Protein AF-A0A2V8IT68-F1 (afdb_monomer_lite)

Radius of gyration: 29.26 Å; chains: 1; bounding box: 68×50×114 Å

Sequence (250 aa):
MATVRFTLSWFVAFFVALAGVVSAADDQKDFQRRLFERYDRKDVVSILPGLVLGLDFSEGLQPNFGVEYTHFNESIAVPQNYRLQEQLDERTFGDSDVRAAALERLVPGERLYVSEFYTSRSGLVFYLISPSFTRFGRSPRPGEKKFFGVKFTFEFPPNVMTSGDYETVVREVNKYLLPVSEYRTALQAPEEQRKAAPRIEIRPGISQEEIINALGPPQQTVVFGKKTILNYPGISVELEDDRATDVKAH

Foldseek 3Di:
DDDDDDDPPPPVVVVVVVVVVVVLVVLLVVLVVVVCVFAPQAKKFFQAWFDKKFKFKDLDPDTPGQKEKEFEDPVDDDDPVQVVADDSDPGMGMGGPGDPVGMDTDDGGAMWGFHDWDADLFWIKTWTFRPPDDPDPDDHDVSIDMTITYIYTYTDDSCCSSNSVNVSRVVVVVVTIGGPVVVVVVVVVVVVVVVPDPPDDQDWFDFLVVVCVNQNAAPDWDDDPQWIWGHHVQKIFIDGVRTTDDMDGD

Secondary structure (DSSP, 8-state):
-------S-SHHHHHHHHHHHHHHHHHHHHHHHHHHHHHTT-EEEE-STT-EEEEEEESSSS---SEEEEEE-TTSPPPGGGGGSEEEETTEEEEE-S-GGGEEEPPTT-EEEEEEEEE-SSEEEEEEE-TT-----PPPPTT-EEEEEEEEEEE--HHHHHHT-HHHHHHHHTTTEEEHHHHHHHHHHHHHHHHS-------TT-BHHHHHHHH-S-SEEEEETTEEEEEETTEEEEEETTEEEEEEE-

pLDDT: mean 82.12, std 15.94, range [35.0, 97.88]

Structure (mmCIF, N/CA/C/O backbone):
data_AF-A0A2V8IT68-F1
#
_entry.id   AF-A0A2V8IT68-F1
#
loop_
_atom_site.group_PDB
_atom_site.id
_atom_site.type_symbol
_atom_site.label_atom_id
_atom_site.label_alt_id
_atom_site.label_comp_id
_atom_site.label_asym_id
_atom_site.label_entity_id
_atom_site.label_seq_id
_atom_site.pdbx_PDB_ins_code
_atom_site.Cartn_x
_atom_site.Cartn_y
_atom_site.Cartn_z
_atom_site.occupancy
_atom_site.B_iso_or_equiv
_atom_site.auth_seq_id
_atom_site.auth_comp_id
_atom_site.auth_asym_id
_atom_site.auth_atom_id
_atom_site.pdbx_PDB_model_num
ATOM 1 N N . MET A 1 1 ? -0.696 -29.990 -69.471 1.00 37.59 1 MET A N 1
ATOM 2 C CA . MET A 1 1 ? -1.340 -28.757 -68.969 1.00 37.59 1 MET A CA 1
ATOM 3 C C . MET A 1 1 ? -1.697 -28.979 -67.510 1.00 37.59 1 MET A C 1
ATOM 5 O O . MET A 1 1 ? -2.605 -29.751 -67.244 1.00 37.59 1 MET A O 1
ATOM 9 N N . ALA A 1 2 ? -0.942 -28.394 -66.579 1.00 36.78 2 ALA A N 1
ATOM 10 C CA . ALA A 1 2 ? -1.225 -28.456 -65.146 1.00 36.78 2 ALA A CA 1
ATOM 11 C C . ALA A 1 2 ? -1.569 -27.040 -64.673 1.00 36.78 2 ALA A C 1
ATOM 13 O O . ALA A 1 2 ? -0.714 -26.157 -64.673 1.00 36.78 2 ALA A O 1
ATOM 14 N N . THR A 1 3 ? -2.836 -26.808 -64.343 1.00 36.94 3 THR A N 1
ATOM 15 C CA . THR A 1 3 ? -3.321 -25.529 -63.822 1.00 36.94 3 THR A CA 1
ATOM 16 C C . THR A 1 3 ? -3.055 -25.490 -62.322 1.00 36.94 3 THR A C 1
ATOM 18 O O . THR A 1 3 ? -3.670 -26.210 -61.538 1.00 36.94 3 THR A O 1
ATOM 21 N N . VAL A 1 4 ? -2.089 -24.665 -61.935 1.00 36.91 4 VAL A N 1
ATOM 22 C CA . VAL A 1 4 ? -1.677 -24.428 -60.554 1.00 36.91 4 VAL A CA 1
ATOM 23 C C . VAL A 1 4 ? -2.768 -23.622 -59.836 1.00 36.91 4 VAL A C 1
ATOM 25 O O . VAL A 1 4 ? -3.008 -22.463 -60.161 1.00 36.91 4 VAL A O 1
ATOM 28 N N . ARG A 1 5 ? -3.438 -24.227 -58.848 1.00 45.41 5 ARG A N 1
ATOM 29 C CA . ARG A 1 5 ? -4.231 -23.514 -57.833 1.00 45.41 5 ARG A CA 1
ATOM 30 C C . ARG A 1 5 ? -3.297 -23.161 -56.674 1.00 45.41 5 ARG A C 1
ATOM 32 O O . ARG A 1 5 ? -3.026 -24.018 -55.841 1.00 45.41 5 ARG A O 1
ATOM 39 N N . PHE A 1 6 ? -2.794 -21.928 -56.629 1.00 38.91 6 PHE A N 1
ATOM 40 C CA . PHE A 1 6 ? -1.974 -21.433 -55.517 1.00 38.91 6 PHE A CA 1
ATOM 41 C C . PHE A 1 6 ? -2.735 -20.385 -54.690 1.00 38.91 6 PHE A C 1
ATOM 43 O O . PHE A 1 6 ? -2.995 -19.271 -55.129 1.00 38.91 6 PHE A O 1
ATOM 50 N N . THR A 1 7 ? -3.098 -20.813 -53.478 1.00 48.88 7 THR A N 1
ATOM 51 C CA . THR A 1 7 ? -2.942 -20.077 -52.212 1.00 48.88 7 THR A CA 1
ATOM 52 C C . THR A 1 7 ? -3.461 -18.636 -52.134 1.00 48.88 7 THR A C 1
ATOM 54 O O . THR A 1 7 ? -2.691 -17.680 -52.090 1.00 48.88 7 THR A O 1
ATOM 57 N N . LEU A 1 8 ? -4.771 -18.497 -51.920 1.00 38.47 8 LEU A N 1
ATOM 58 C CA . LEU A 1 8 ? -5.388 -17.308 -51.323 1.00 38.47 8 LEU A CA 1
ATOM 59 C C . LEU A 1 8 ? -5.629 -17.550 -49.817 1.00 38.47 8 LEU A C 1
ATOM 61 O O . LEU A 1 8 ? -6.763 -17.558 -49.360 1.00 38.47 8 LEU A O 1
ATOM 65 N N . SER A 1 9 ? -4.582 -17.861 -49.044 1.00 41.31 9 SER A N 1
ATOM 66 C CA . SER A 1 9 ? -4.727 -18.138 -47.596 1.00 41.31 9 SER A CA 1
ATOM 67 C C . SER A 1 9 ? -3.630 -17.534 -46.712 1.00 41.31 9 SER A C 1
ATOM 69 O O . SER A 1 9 ? -3.661 -17.720 -45.501 1.00 41.31 9 SER A O 1
ATOM 71 N N . TRP A 1 10 ? -2.668 -16.802 -47.283 1.00 35.66 10 TRP A N 1
ATOM 72 C CA . TRP A 1 10 ? -1.549 -16.224 -46.520 1.00 35.66 10 TRP A CA 1
ATOM 73 C C . TRP A 1 10 ? -1.716 -14.731 -46.198 1.00 35.66 10 TRP A C 1
ATOM 75 O O . TRP A 1 10 ? -1.145 -14.254 -45.224 1.00 35.66 10 TRP A O 1
ATOM 85 N N . PHE A 1 11 ? -2.553 -13.995 -46.937 1.00 35.00 11 PHE A N 1
ATOM 86 C CA . PHE A 1 11 ? -2.757 -12.563 -46.680 1.00 35.00 11 PHE A CA 1
ATOM 87 C C . PHE A 1 11 ? -3.669 -12.276 -45.475 1.00 35.00 11 PHE A C 1
ATOM 89 O O . PHE A 1 11 ? -3.421 -11.322 -44.746 1.00 35.00 11 PHE A O 1
ATOM 96 N N . VAL A 1 12 ? -4.671 -13.117 -45.194 1.00 42.44 12 VAL A N 1
ATOM 97 C CA . VAL A 1 12 ? -5.580 -12.902 -44.047 1.00 42.44 12 VAL A CA 1
ATOM 98 C C . VAL A 1 12 ? -4.868 -13.154 -42.711 1.00 42.44 12 VAL A C 1
ATOM 100 O O . VAL A 1 12 ? -5.058 -12.398 -41.764 1.00 42.44 12 VAL A O 1
ATOM 103 N N . ALA A 1 13 ? -3.976 -14.148 -42.644 1.00 44.84 13 ALA A N 1
ATOM 104 C CA . ALA A 1 13 ? -3.211 -14.442 -41.430 1.00 44.84 13 ALA A CA 1
ATOM 105 C C . ALA A 1 13 ? -2.232 -13.312 -41.053 1.00 44.84 13 ALA A C 1
ATOM 107 O O . ALA A 1 13 ? -2.039 -13.033 -39.872 1.00 44.84 13 ALA A O 1
ATOM 108 N N . PHE A 1 14 ? -1.656 -12.620 -42.044 1.00 38.78 14 PHE A N 1
ATOM 109 C CA . PHE A 1 14 ? -0.701 -11.536 -41.801 1.00 38.78 14 PHE A CA 1
ATOM 110 C C . PHE A 1 14 ? -1.378 -10.257 -41.280 1.00 38.78 14 PHE A C 1
ATOM 112 O O . PHE A 1 14 ? -0.862 -9.620 -40.365 1.00 38.78 14 PHE A O 1
ATOM 119 N N . PHE A 1 15 ? -2.569 -9.910 -41.786 1.00 40.56 15 PHE A N 1
ATOM 120 C CA . PHE A 1 15 ? -3.329 -8.753 -41.289 1.00 40.56 15 PHE A CA 1
ATOM 121 C C . PHE A 1 15 ? -3.918 -8.977 -39.889 1.00 40.56 15 PHE A C 1
ATOM 123 O O . PHE A 1 15 ? -3.914 -8.051 -39.082 1.00 40.56 15 PHE A O 1
ATOM 130 N N . VAL A 1 16 ? -4.361 -10.197 -39.563 1.00 50.38 16 VAL A N 1
ATOM 131 C CA . VAL A 1 16 ? -4.858 -10.529 -38.214 1.00 50.38 16 VAL A CA 1
ATOM 132 C C . VAL A 1 16 ? -3.725 -10.497 -37.182 1.00 50.38 16 VAL A C 1
ATOM 134 O O . VAL A 1 16 ? -3.912 -9.963 -36.091 1.00 50.38 16 VAL A O 1
ATOM 137 N N . ALA A 1 17 ? -2.531 -10.987 -37.533 1.00 48.50 17 ALA A N 1
ATOM 138 C CA . ALA A 1 17 ? -1.363 -10.909 -36.658 1.00 48.50 17 ALA A CA 1
ATOM 139 C C . ALA A 1 17 ? -0.908 -9.457 -36.424 1.00 48.50 17 ALA A C 1
ATOM 141 O O . ALA A 1 17 ? -0.598 -9.090 -35.293 1.00 48.50 17 ALA A O 1
ATOM 142 N N . LEU A 1 18 ? -0.919 -8.608 -37.459 1.00 46.47 18 LEU A N 1
ATOM 143 C CA . LEU A 1 18 ? -0.538 -7.199 -37.324 1.00 46.47 18 LEU A CA 1
ATOM 144 C C . LEU A 1 18 ? -1.564 -6.400 -36.500 1.00 46.47 18 LEU A C 1
ATOM 146 O O . LEU A 1 18 ? -1.174 -5.616 -35.640 1.00 46.47 18 LEU A O 1
ATOM 150 N N . ALA A 1 19 ? -2.864 -6.635 -36.711 1.00 50.59 19 ALA A N 1
ATOM 151 C CA . ALA A 1 19 ? -3.926 -6.004 -35.926 1.00 50.59 19 ALA A CA 1
ATOM 152 C C . ALA A 1 19 ? -3.893 -6.441 -34.450 1.00 50.59 19 ALA A C 1
ATOM 154 O O . ALA A 1 19 ? -4.044 -5.603 -33.565 1.00 50.59 19 ALA A O 1
ATOM 155 N N . GLY A 1 20 ? -3.624 -7.724 -34.177 1.00 53.12 20 GLY A N 1
ATOM 156 C CA . GLY A 1 20 ? -3.459 -8.234 -32.813 1.00 53.12 20 GLY A CA 1
ATOM 157 C C . GLY A 1 20 ? -2.253 -7.632 -32.085 1.00 53.12 20 GLY A C 1
ATOM 158 O O . GLY A 1 20 ? -2.354 -7.302 -30.908 1.00 53.12 20 GLY A O 1
ATOM 159 N N . VAL A 1 21 ? -1.133 -7.419 -32.785 1.00 61.00 21 VAL A N 1
ATOM 160 C CA . VAL A 1 21 ? 0.063 -6.769 -32.214 1.00 61.00 21 VAL A CA 1
ATOM 161 C C . VAL A 1 21 ? -0.176 -5.282 -31.936 1.00 61.00 21 VAL A C 1
ATOM 163 O O . VAL A 1 21 ? 0.279 -4.782 -30.910 1.00 61.00 21 VAL A O 1
ATOM 166 N N . VAL A 1 22 ? -0.901 -4.575 -32.811 1.00 61.00 22 VAL A N 1
ATOM 167 C CA . VAL A 1 22 ? -1.250 -3.160 -32.594 1.00 61.00 22 VAL A CA 1
ATOM 168 C C . VAL A 1 22 ? -2.238 -3.009 -31.433 1.00 61.00 22 VAL A C 1
ATOM 170 O O . VAL A 1 22 ? -1.991 -2.188 -30.556 1.00 61.00 22 VAL A O 1
ATOM 173 N N . SER A 1 23 ? -3.280 -3.848 -31.364 1.00 62.84 23 SER A N 1
ATOM 174 C CA . SER A 1 23 ? -4.239 -3.845 -30.247 1.00 62.84 23 SER A CA 1
ATOM 175 C C . SER A 1 23 ? -3.548 -4.119 -28.913 1.00 62.84 23 SER A C 1
ATOM 177 O O . SER A 1 23 ? -3.693 -3.337 -27.985 1.00 62.84 23 SER A O 1
ATOM 179 N N . ALA A 1 24 ? -2.711 -5.160 -28.833 1.00 65.62 24 ALA A N 1
ATOM 180 C CA . ALA A 1 24 ? -1.992 -5.489 -27.603 1.00 65.62 24 ALA A CA 1
ATOM 181 C C . ALA A 1 24 ? -1.011 -4.380 -27.168 1.00 65.62 24 ALA A C 1
ATOM 183 O O . ALA A 1 24 ? -0.803 -4.161 -25.976 1.00 65.62 24 ALA A O 1
ATOM 184 N N . ALA A 1 25 ? -0.402 -3.664 -28.121 1.00 72.19 25 ALA A N 1
ATOM 185 C CA . ALA A 1 25 ? 0.468 -2.530 -27.817 1.00 72.19 25 ALA A CA 1
ATOM 186 C C . ALA A 1 25 ? -0.311 -1.311 -27.296 1.00 72.19 25 ALA A C 1
ATOM 188 O O . ALA A 1 25 ? 0.199 -0.592 -26.434 1.00 72.19 25 ALA A O 1
ATOM 189 N N . ASP A 1 26 ? -1.520 -1.074 -27.804 1.00 78.88 26 ASP A N 1
ATOM 190 C CA . ASP A 1 26 ? -2.394 -0.003 -27.323 1.00 78.88 26 ASP A CA 1
ATOM 191 C C . ASP A 1 26 ? -2.997 -0.341 -25.951 1.00 78.88 26 ASP A C 1
ATOM 193 O O . ASP A 1 26 ? -2.980 0.516 -25.065 1.00 78.88 26 ASP A O 1
ATOM 197 N N . ASP A 1 27 ? -3.389 -1.597 -25.721 1.00 82.88 27 ASP A N 1
ATOM 198 C CA . ASP A 1 27 ? -3.870 -2.085 -24.421 1.00 82.88 27 ASP A CA 1
ATOM 199 C C . ASP A 1 27 ? -2.785 -1.954 -23.338 1.00 82.88 27 ASP A C 1
ATOM 201 O O . ASP A 1 27 ? -3.042 -1.466 -22.236 1.00 82.88 27 ASP A O 1
ATOM 205 N N . G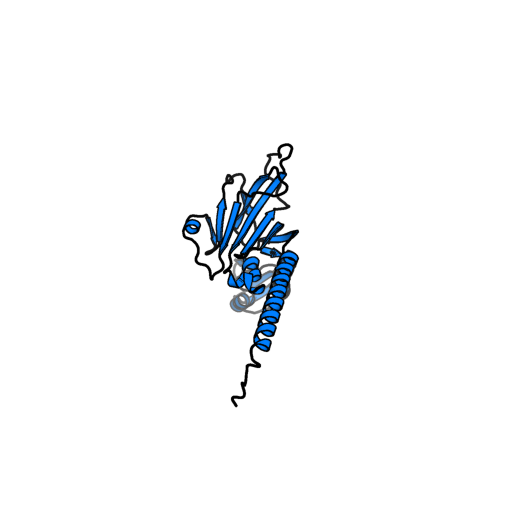LN A 1 28 ? -1.530 -2.290 -23.664 1.00 86.12 28 GLN A N 1
ATOM 206 C CA . GLN A 1 28 ? -0.406 -2.137 -22.734 1.00 86.12 28 GLN A CA 1
ATOM 207 C C . GLN A 1 28 ? -0.128 -0.667 -22.385 1.00 86.12 28 GLN A C 1
ATOM 209 O O . GLN A 1 28 ? 0.193 -0.347 -21.236 1.00 86.12 28 GLN A O 1
ATOM 214 N N . LYS A 1 29 ? -0.234 0.241 -23.365 1.00 88.38 29 LYS A N 1
ATOM 215 C CA . LYS A 1 29 ? -0.074 1.684 -23.130 1.00 88.38 29 LYS A CA 1
ATOM 216 C C . LYS A 1 29 ? -1.205 2.234 -22.273 1.00 88.38 29 LYS A C 1
ATOM 218 O O . LYS A 1 29 ? -0.933 3.039 -21.385 1.00 88.38 29 LYS A O 1
ATOM 223 N N . ASP A 1 30 ? -2.445 1.812 -22.521 1.00 92.62 30 ASP A N 1
ATOM 224 C CA . ASP A 1 30 ? -3.590 2.217 -21.707 1.00 92.62 30 ASP A CA 1
ATOM 225 C C . ASP A 1 30 ? -3.451 1.726 -20.264 1.00 92.62 30 ASP A C 1
ATOM 227 O O . ASP A 1 30 ? -3.587 2.512 -19.326 1.00 92.62 30 ASP A O 1
ATOM 231 N N . PHE A 1 31 ? -3.075 0.460 -20.080 1.00 94.25 31 PHE A N 1
ATOM 232 C CA . PHE A 1 31 ? -2.787 -0.122 -18.773 1.00 94.25 31 PHE A CA 1
ATOM 233 C C . PHE A 1 31 ? -1.747 0.694 -17.992 1.00 94.25 31 PHE A C 1
ATOM 235 O O . PHE A 1 31 ? -2.004 1.100 -16.854 1.00 94.25 31 PHE A O 1
ATOM 242 N N . GLN A 1 32 ? -0.595 0.991 -18.606 1.00 93.88 32 GLN A N 1
ATOM 243 C CA . GLN A 1 32 ? 0.436 1.813 -17.968 1.00 93.88 32 GLN A CA 1
ATOM 244 C C . GLN A 1 32 ? -0.088 3.215 -17.663 1.00 93.88 32 GLN A C 1
ATOM 246 O O . GLN A 1 32 ? 0.044 3.677 -16.530 1.00 93.88 32 GLN A O 1
ATOM 251 N N . ARG A 1 33 ? -0.732 3.873 -18.634 1.00 95.75 33 ARG A N 1
ATOM 252 C CA . ARG A 1 33 ? -1.318 5.204 -18.450 1.00 95.75 33 ARG A CA 1
ATOM 253 C C . ARG A 1 33 ? -2.237 5.237 -17.233 1.00 95.75 33 ARG A C 1
ATOM 255 O O . ARG A 1 33 ? -2.050 6.097 -16.380 1.00 95.75 33 ARG A O 1
ATOM 262 N N . ARG A 1 34 ? -3.169 4.289 -17.111 1.00 97.25 34 ARG A N 1
ATOM 263 C CA . ARG A 1 34 ? -4.122 4.228 -15.993 1.00 97.25 34 ARG A CA 1
ATOM 264 C C . ARG A 1 34 ? -3.425 4.059 -14.642 1.00 97.25 34 ARG A C 1
ATOM 266 O O . ARG A 1 34 ? -3.831 4.688 -13.669 1.00 97.25 34 ARG A O 1
ATOM 273 N N . LEU A 1 35 ? -2.370 3.245 -14.565 1.00 96.94 35 LEU A N 1
ATOM 274 C CA . LEU A 1 35 ? -1.594 3.076 -13.330 1.00 96.94 35 LEU A CA 1
ATOM 275 C C . LEU A 1 35 ? -0.849 4.357 -12.934 1.00 96.94 35 LEU A C 1
ATOM 277 O O . LEU A 1 35 ? -0.932 4.774 -11.778 1.00 96.94 35 LEU A O 1
ATOM 281 N N . PHE A 1 36 ? -0.166 5.003 -13.882 1.00 96.94 36 PHE A N 1
ATOM 282 C CA . PHE A 1 36 ? 0.521 6.274 -13.631 1.00 96.94 36 PHE A CA 1
ATOM 283 C C . PH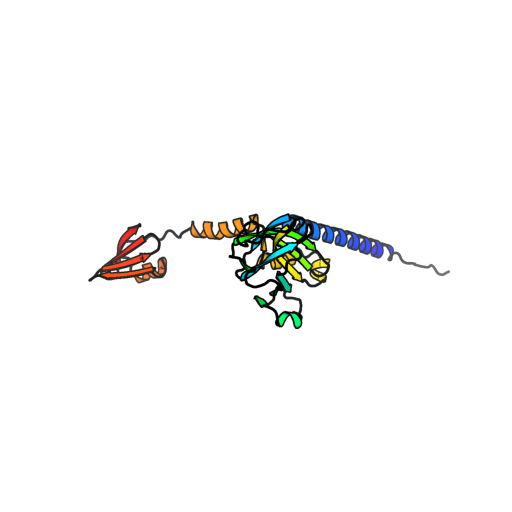E A 1 36 ? -0.473 7.377 -13.262 1.00 96.94 36 PHE A C 1
ATOM 285 O O . PHE A 1 36 ? -0.281 8.066 -12.265 1.00 96.94 36 PHE A O 1
ATOM 292 N N . GLU A 1 37 ? -1.588 7.490 -13.986 1.00 96.75 37 GLU A N 1
ATOM 293 C CA . GLU A 1 37 ? -2.665 8.420 -13.649 1.00 96.75 37 GLU A CA 1
ATOM 294 C C . GLU A 1 37 ? -3.218 8.165 -12.249 1.00 96.75 37 GLU A C 1
ATOM 296 O O . GLU A 1 37 ? -3.608 9.113 -11.577 1.00 96.75 37 GLU A O 1
ATOM 301 N N . ARG A 1 38 ? -3.265 6.919 -11.778 1.00 96.94 38 ARG A N 1
ATOM 302 C CA . ARG A 1 38 ? -3.797 6.582 -10.456 1.00 96.94 38 ARG A CA 1
ATOM 303 C C . ARG A 1 38 ? -2.825 6.877 -9.317 1.00 96.94 38 ARG A C 1
ATOM 305 O O . ARG A 1 38 ? -3.277 7.368 -8.282 1.00 96.94 38 ARG A O 1
ATOM 312 N N . TYR A 1 39 ? -1.535 6.596 -9.495 1.00 97.12 39 TYR A N 1
ATOM 313 C CA . TYR A 1 39 ? -0.576 6.549 -8.386 1.00 97.12 39 TYR A CA 1
ATOM 314 C C . TYR A 1 39 ? 0.582 7.544 -8.481 1.00 97.12 39 TYR A C 1
ATOM 316 O O . TYR A 1 39 ? 1.056 7.998 -7.440 1.00 97.12 39 TYR A O 1
ATOM 324 N N . ASP A 1 40 ? 1.058 7.884 -9.680 1.00 95.38 40 ASP A N 1
ATOM 325 C CA . ASP A 1 40 ? 2.288 8.667 -9.817 1.00 95.38 40 ASP A CA 1
ATOM 326 C C . ASP A 1 40 ? 2.115 10.082 -9.261 1.00 95.38 40 ASP A C 1
ATOM 328 O O . ASP A 1 40 ? 1.132 10.769 -9.550 1.00 95.38 40 ASP A O 1
ATOM 332 N N . ARG A 1 41 ? 3.078 10.512 -8.437 1.00 94.69 41 ARG A N 1
ATOM 333 C CA . ARG A 1 41 ? 3.102 11.837 -7.795 1.00 94.69 41 ARG A CA 1
ATOM 334 C C . ARG A 1 41 ? 1.811 12.180 -7.037 1.00 94.69 41 ARG A C 1
ATOM 336 O O . ARG A 1 41 ? 1.459 13.358 -6.929 1.00 94.69 41 ARG A O 1
ATOM 343 N N . LYS A 1 42 ? 1.113 11.176 -6.497 1.00 95.69 42 LYS A N 1
ATOM 344 C CA . LYS A 1 42 ? -0.147 11.333 -5.756 1.00 95.69 42 LYS A CA 1
ATOM 345 C C . LYS A 1 42 ? -0.027 10.907 -4.301 1.00 95.69 42 LYS A C 1
ATOM 347 O O . LYS A 1 42 ? 0.855 10.145 -3.918 1.00 95.69 42 LYS A O 1
ATOM 352 N N . ASP A 1 43 ? -0.959 11.404 -3.494 1.00 96.06 43 ASP A N 1
ATOM 353 C CA . ASP A 1 43 ? -1.117 10.953 -2.119 1.00 96.06 43 ASP A CA 1
ATOM 354 C C . ASP A 1 43 ? -1.913 9.639 -2.079 1.00 96.06 43 ASP A C 1
ATOM 356 O O . ASP A 1 43 ? -3.013 9.528 -2.636 1.00 96.06 43 ASP A O 1
ATOM 360 N N . VAL A 1 44 ? -1.376 8.672 -1.346 1.00 96.25 44 VAL A N 1
ATOM 361 C CA . VAL A 1 44 ? -2.025 7.414 -0.979 1.00 96.25 44 VAL A CA 1
ATOM 362 C C . VAL A 1 44 ? -2.143 7.310 0.539 1.00 96.25 44 VAL A C 1
ATOM 364 O O . VAL A 1 44 ? -1.553 8.084 1.293 1.00 96.25 44 VAL A O 1
ATOM 367 N N . VAL A 1 45 ? -2.938 6.358 1.000 1.00 93.69 45 VAL A N 1
ATOM 368 C CA . VAL A 1 45 ? -3.165 6.056 2.407 1.00 93.69 45 VAL A CA 1
ATOM 369 C C . VAL A 1 45 ? -2.754 4.619 2.657 1.00 93.69 45 VAL A C 1
ATOM 371 O O . VAL A 1 45 ? -3.205 3.724 1.940 1.00 93.69 45 VAL A O 1
ATOM 374 N N . SER A 1 46 ? -1.927 4.407 3.681 1.00 91.38 46 SER A N 1
ATOM 375 C CA . SER A 1 46 ? -1.659 3.061 4.185 1.00 91.38 46 SER A CA 1
ATOM 376 C C . SER A 1 46 ? -2.884 2.570 4.943 1.00 91.38 46 SER A C 1
ATOM 378 O O . SER A 1 46 ? -3.288 3.190 5.927 1.00 91.38 46 SER A O 1
ATOM 380 N N . ILE A 1 47 ? -3.488 1.471 4.502 1.00 88.06 47 ILE A N 1
ATOM 381 C CA . ILE A 1 47 ? -4.658 0.886 5.176 1.00 88.06 47 ILE A CA 1
ATOM 382 C C . ILE A 1 47 ? -4.301 -0.297 6.077 1.00 88.06 47 ILE A C 1
ATOM 384 O O . ILE A 1 47 ? -5.085 -0.656 6.954 1.00 88.06 47 ILE A O 1
ATOM 388 N N . LEU A 1 48 ? -3.118 -0.885 5.890 1.00 81.06 48 LEU A N 1
ATOM 389 C CA . LEU A 1 48 ? -2.651 -2.000 6.703 1.00 81.06 48 LEU A CA 1
ATOM 390 C C . LEU A 1 48 ? -1.936 -1.482 7.963 1.00 81.06 48 LEU A C 1
ATOM 392 O O . LEU A 1 48 ? -1.092 -0.581 7.858 1.00 81.06 48 LEU A O 1
ATOM 396 N N . PRO A 1 49 ? -2.214 -2.042 9.154 1.00 76.44 49 PRO A N 1
ATOM 397 C CA . PRO A 1 49 ? -1.381 -1.788 10.318 1.00 76.44 49 PRO A CA 1
ATOM 398 C C . PRO A 1 49 ? -0.005 -2.432 10.142 1.00 76.44 49 PRO A C 1
ATOM 400 O O . PRO A 1 49 ? 0.123 -3.535 9.620 1.00 76.44 49 PRO A O 1
ATOM 403 N N . GLY A 1 50 ? 1.028 -1.768 10.653 1.00 79.94 50 GLY A N 1
ATOM 404 C CA . GLY A 1 50 ? 2.340 -2.388 10.810 1.00 79.94 50 GLY A CA 1
ATOM 405 C C . GLY A 1 50 ? 3.371 -2.082 9.735 1.00 79.94 50 GLY A C 1
ATOM 406 O O . GLY A 1 50 ? 4.511 -2.503 9.907 1.00 79.94 50 GLY A O 1
ATOM 407 N N . LEU A 1 51 ? 3.021 -1.308 8.704 1.00 88.19 51 LEU A N 1
ATOM 408 C CA . LEU A 1 51 ? 4.008 -0.787 7.762 1.00 88.19 51 LEU A CA 1
ATOM 409 C C . LEU A 1 51 ? 5.000 0.117 8.503 1.00 88.19 51 LEU A C 1
ATOM 411 O O . LEU A 1 51 ? 4.589 1.034 9.216 1.00 88.19 51 LEU A O 1
ATOM 415 N N . VAL A 1 52 ? 6.294 -0.142 8.350 1.00 89.50 52 VAL A N 1
ATOM 416 C CA . VAL A 1 52 ? 7.356 0.659 8.965 1.00 89.50 52 VAL A CA 1
ATOM 417 C C . VAL A 1 52 ? 7.983 1.580 7.921 1.00 89.50 52 VAL A C 1
ATOM 419 O O . VAL A 1 52 ? 8.186 1.190 6.775 1.00 89.50 52 VAL A O 1
ATOM 422 N N . LEU A 1 53 ? 8.285 2.812 8.322 1.00 89.88 53 LEU A N 1
ATOM 423 C CA . LEU A 1 53 ? 9.060 3.778 7.551 1.00 89.88 53 LEU A CA 1
ATOM 424 C C . LEU A 1 53 ? 10.421 4.009 8.198 1.00 89.88 53 LEU A C 1
ATOM 426 O O . LEU A 1 53 ? 10.558 3.921 9.420 1.00 89.88 53 LEU A O 1
ATOM 430 N N . GLY A 1 54 ? 11.406 4.369 7.380 1.00 88.88 54 GLY A N 1
ATOM 431 C CA . GLY A 1 54 ? 12.763 4.665 7.818 1.00 88.88 54 GLY A CA 1
ATOM 432 C C . GLY A 1 54 ? 13.239 6.047 7.398 1.00 88.88 54 GLY A C 1
ATOM 433 O O . GLY A 1 54 ? 12.824 6.606 6.379 1.00 88.88 54 GLY A O 1
ATOM 434 N N . LEU A 1 55 ? 14.130 6.606 8.215 1.00 86.69 55 LEU A N 1
ATOM 435 C CA . LEU A 1 55 ? 14.850 7.833 7.900 1.00 86.69 55 LEU A CA 1
ATOM 436 C C . LEU A 1 55 ? 15.938 7.565 6.868 1.00 86.69 55 LEU A C 1
ATOM 438 O O . LEU A 1 55 ? 16.817 6.737 7.093 1.00 86.69 55 LEU A O 1
ATOM 442 N N . ASP A 1 56 ? 15.926 8.362 5.808 1.00 85.19 56 ASP A N 1
ATOM 443 C CA . ASP A 1 56 ? 16.929 8.342 4.755 1.00 85.19 56 ASP A CA 1
ATOM 444 C C . ASP A 1 56 ? 17.553 9.733 4.556 1.00 85.19 56 ASP A C 1
ATOM 446 O O . ASP A 1 56 ? 16.891 10.771 4.694 1.00 85.19 56 ASP A O 1
ATOM 450 N N . PHE A 1 57 ? 18.845 9.745 4.232 1.00 81.88 57 PHE A N 1
ATOM 451 C CA . PHE A 1 57 ? 19.586 10.931 3.812 1.00 81.88 57 PHE A CA 1
ATOM 452 C C . PHE A 1 57 ? 20.198 10.640 2.448 1.00 81.88 57 PHE A C 1
ATOM 454 O O . PHE A 1 57 ? 21.097 9.811 2.340 1.00 81.88 57 PHE A O 1
ATOM 461 N N . SER A 1 58 ? 19.738 11.354 1.426 1.00 79.75 58 SER A N 1
ATOM 462 C CA . SER A 1 58 ? 20.215 11.174 0.057 1.00 79.75 58 SER A CA 1
ATOM 463 C C . SER A 1 58 ? 20.870 12.454 -0.448 1.00 79.75 58 SER A C 1
ATOM 465 O O . SER A 1 58 ? 20.336 13.546 -0.263 1.00 79.75 58 SER A O 1
ATOM 467 N N . GLU A 1 59 ? 22.024 12.326 -1.102 1.00 76.19 59 GLU A N 1
ATOM 468 C CA . GLU A 1 59 ? 22.684 13.426 -1.827 1.00 76.19 59 GLU A CA 1
ATOM 469 C C . GLU A 1 59 ? 21.961 13.756 -3.153 1.00 76.19 59 GLU A C 1
ATOM 471 O O . GLU A 1 59 ? 22.248 14.762 -3.801 1.00 76.19 59 GLU A O 1
ATOM 476 N N . GLY A 1 60 ? 20.998 12.919 -3.564 1.00 67.31 60 GLY A N 1
ATOM 477 C CA . GLY A 1 60 ? 20.219 13.067 -4.789 1.00 67.31 60 GLY A CA 1
ATOM 478 C C . GLY A 1 60 ? 18.798 13.599 -4.579 1.00 67.31 60 GLY A C 1
ATOM 479 O O . GLY A 1 60 ? 18.332 13.874 -3.473 1.00 67.31 60 GLY A O 1
ATOM 480 N N . LEU A 1 61 ? 18.066 13.732 -5.689 1.00 64.81 61 LEU A N 1
ATOM 481 C CA . LEU A 1 61 ? 16.633 14.054 -5.660 1.00 64.81 61 LEU A CA 1
ATOM 482 C C . LEU A 1 61 ? 15.762 12.861 -5.238 1.00 64.81 61 LEU A C 1
ATOM 484 O O . LEU A 1 61 ? 14.595 13.075 -4.913 1.00 64.81 61 LEU A O 1
ATOM 488 N N . GLN A 1 62 ? 16.324 11.650 -5.245 1.00 64.69 62 GLN A N 1
ATOM 489 C CA . GLN A 1 62 ? 15.612 10.394 -5.028 1.00 64.69 62 GLN A CA 1
ATOM 490 C C . GLN A 1 62 ? 16.069 9.746 -3.710 1.00 64.69 62 GLN A C 1
ATOM 492 O O . GLN A 1 62 ? 17.277 9.707 -3.448 1.00 64.69 62 GLN A O 1
ATOM 497 N N . PRO A 1 63 ? 15.141 9.267 -2.868 1.00 72.19 63 PRO A N 1
ATOM 498 C CA . PRO A 1 63 ? 15.480 8.491 -1.682 1.00 72.19 63 PRO A CA 1
ATOM 499 C C . PRO A 1 63 ? 15.941 7.079 -2.071 1.00 72.19 63 PRO A C 1
ATOM 501 O O . PRO A 1 63 ? 15.361 6.462 -2.962 1.00 72.19 63 PRO A O 1
ATOM 504 N N . ASN A 1 64 ? 16.945 6.551 -1.372 1.00 70.88 64 ASN A N 1
ATOM 505 C CA . ASN A 1 64 ? 17.386 5.158 -1.524 1.00 70.88 64 ASN A CA 1
ATOM 506 C C . ASN A 1 64 ? 16.717 4.215 -0.515 1.00 70.88 64 ASN A C 1
ATOM 508 O O . ASN A 1 64 ? 16.941 3.019 -0.608 1.00 70.88 64 ASN A O 1
ATOM 512 N N . PHE A 1 65 ? 15.922 4.766 0.415 1.00 82.31 65 PHE A N 1
ATOM 513 C CA . PHE A 1 65 ? 15.163 4.098 1.480 1.00 82.31 65 PHE A CA 1
ATOM 514 C C . PHE A 1 65 ? 15.730 2.767 1.972 1.00 82.31 65 PHE A C 1
ATOM 516 O O . PHE A 1 65 ? 15.467 1.708 1.418 1.00 82.31 65 PHE A O 1
ATOM 523 N N . GLY A 1 66 ? 16.344 2.812 3.147 1.00 82.81 66 GLY A N 1
ATOM 524 C CA . GLY A 1 66 ? 16.781 1.626 3.875 1.00 82.81 66 GLY A CA 1
ATOM 525 C C . GLY A 1 66 ? 15.671 0.770 4.511 1.00 82.81 66 GLY A C 1
ATOM 526 O O . GLY A 1 66 ? 15.933 -0.045 5.392 1.00 82.81 66 GLY A O 1
ATOM 527 N N . VAL A 1 67 ? 14.408 0.994 4.141 1.00 91.19 67 VAL A N 1
ATOM 528 C CA . VAL A 1 67 ? 13.280 0.118 4.487 1.00 91.19 67 VAL A CA 1
ATOM 529 C C . VAL A 1 67 ? 12.594 -0.244 3.185 1.00 91.19 67 VAL A C 1
ATOM 531 O O . VAL A 1 67 ? 12.141 0.639 2.447 1.00 91.19 67 VAL A O 1
ATOM 534 N N . GLU A 1 68 ? 12.507 -1.540 2.918 1.00 93.75 68 GLU A N 1
ATOM 535 C CA . GLU A 1 68 ? 11.904 -2.065 1.704 1.00 93.75 68 GLU A CA 1
ATOM 536 C C . GLU A 1 68 ? 10.893 -3.160 2.040 1.00 93.75 68 GLU A C 1
ATOM 538 O O . GLU A 1 68 ? 11.168 -4.018 2.871 1.00 93.75 68 GLU A O 1
ATOM 543 N N . TYR A 1 69 ? 9.749 -3.171 1.356 1.00 94.88 69 TYR A N 1
ATOM 544 C CA . TYR A 1 69 ? 8.815 -4.296 1.356 1.00 94.88 69 TYR A CA 1
ATOM 545 C C . TYR A 1 69 ? 8.669 -4.873 -0.046 1.00 94.88 69 TYR A C 1
ATOM 547 O O . TYR A 1 69 ? 8.644 -4.138 -1.035 1.00 94.88 69 TYR A O 1
ATOM 555 N N . THR A 1 70 ? 8.530 -6.192 -0.128 1.00 95.94 70 THR A N 1
ATOM 556 C CA . THR A 1 70 ? 8.182 -6.910 -1.356 1.00 95.94 70 THR A CA 1
ATOM 557 C C . THR A 1 70 ? 6.955 -7.773 -1.107 1.00 95.94 70 THR A C 1
ATOM 559 O O . THR A 1 70 ? 6.981 -8.675 -0.269 1.00 95.94 70 THR A O 1
ATOM 562 N N . HIS A 1 71 ? 5.886 -7.496 -1.847 1.00 96.56 71 HIS A N 1
ATOM 563 C CA . HIS A 1 71 ? 4.670 -8.294 -1.886 1.00 96.56 71 HIS A CA 1
ATOM 564 C C . HIS A 1 71 ? 4.673 -9.208 -3.111 1.00 96.56 71 HIS A C 1
ATOM 566 O O . HIS A 1 71 ? 4.901 -8.746 -4.229 1.00 96.56 71 HIS A O 1
ATOM 572 N N . PHE A 1 72 ? 4.356 -10.487 -2.919 1.00 96.44 72 PHE A N 1
ATOM 573 C CA . PHE A 1 72 ? 4.220 -11.450 -4.010 1.00 96.44 72 PHE A CA 1
ATOM 574 C C . PHE A 1 72 ? 2.751 -11.771 -4.271 1.00 96.44 72 PHE A C 1
ATOM 576 O O . PHE A 1 72 ? 2.092 -12.366 -3.415 1.00 96.44 72 PHE A O 1
ATOM 583 N N . ASN A 1 73 ? 2.266 -11.506 -5.487 1.00 95.12 73 ASN A N 1
ATOM 584 C CA . ASN A 1 73 ? 0.941 -11.951 -5.923 1.00 95.12 73 ASN A CA 1
ATOM 585 C C . ASN A 1 73 ? 0.745 -13.457 -5.661 1.00 95.12 73 ASN A C 1
ATOM 587 O O . ASN A 1 73 ? 1.693 -14.237 -5.778 1.00 95.12 73 ASN A O 1
ATOM 591 N N . GLU A 1 74 ? -0.481 -13.873 -5.334 1.00 91.50 74 GLU A N 1
ATOM 592 C CA . GLU A 1 74 ? -0.851 -15.254 -4.965 1.00 91.50 74 GLU A CA 1
ATOM 593 C C . GLU A 1 74 ? -0.336 -16.330 -5.929 1.00 91.50 74 GLU A C 1
ATOM 595 O O . GLU A 1 74 ? 0.035 -17.421 -5.500 1.00 91.50 74 GLU A O 1
ATOM 600 N N . SER A 1 75 ? -0.242 -16.004 -7.217 1.00 89.31 75 SER A N 1
ATOM 601 C CA . SER A 1 75 ? 0.191 -16.938 -8.259 1.00 89.31 75 SER A CA 1
ATOM 602 C C . SER A 1 75 ? 1.715 -17.128 -8.343 1.00 89.31 75 SER A C 1
ATOM 604 O O . SER A 1 75 ? 2.184 -17.938 -9.141 1.00 89.31 75 SER A O 1
ATOM 606 N N . ILE A 1 76 ? 2.508 -16.394 -7.555 1.00 91.81 76 ILE A N 1
ATOM 607 C CA . ILE A 1 76 ? 3.976 -16.491 -7.533 1.00 91.81 76 ILE A CA 1
ATOM 608 C C . ILE A 1 76 ? 4.434 -17.335 -6.342 1.00 91.81 76 ILE A C 1
ATOM 610 O O . ILE A 1 76 ? 3.954 -17.184 -5.220 1.00 91.81 76 ILE A O 1
ATOM 614 N N . ALA A 1 77 ? 5.417 -18.208 -6.547 1.00 91.62 77 ALA A N 1
ATOM 615 C CA . ALA A 1 77 ? 6.075 -18.878 -5.432 1.00 91.62 77 ALA A CA 1
ATOM 616 C C . ALA A 1 77 ? 6.999 -17.895 -4.693 1.00 91.62 77 ALA A C 1
ATOM 618 O O . ALA A 1 77 ? 7.911 -17.336 -5.297 1.00 91.62 77 ALA A O 1
ATOM 619 N N . VAL A 1 78 ? 6.791 -17.718 -3.385 1.00 92.56 78 VAL A N 1
ATOM 620 C CA . VAL A 1 78 ? 7.660 -16.874 -2.549 1.00 92.56 78 VAL A CA 1
ATOM 621 C C . VAL A 1 78 ? 9.065 -17.491 -2.487 1.00 92.56 78 VAL A C 1
ATOM 623 O O . VAL A 1 78 ? 9.192 -18.635 -2.021 1.00 92.56 78 VAL A O 1
ATOM 626 N N . PRO A 1 79 ? 10.121 -16.773 -2.915 1.00 90.69 79 PRO A N 1
ATOM 627 C CA . PRO A 1 79 ? 11.484 -17.287 -2.862 1.00 90.69 79 PRO A CA 1
ATOM 628 C C . PRO A 1 79 ? 11.947 -17.538 -1.418 1.00 90.69 79 PRO A C 1
ATOM 630 O O . PRO A 1 79 ? 11.563 -16.833 -0.486 1.00 90.69 79 PRO A O 1
ATOM 633 N N . GLN A 1 80 ? 12.784 -18.558 -1.211 1.00 87.69 80 GLN A N 1
ATOM 634 C CA . GLN A 1 80 ? 13.150 -19.009 0.140 1.00 87.69 80 GLN A CA 1
ATOM 635 C C . GLN A 1 80 ? 13.900 -17.952 0.961 1.00 87.69 80 GLN A C 1
ATOM 637 O O . GLN A 1 80 ? 13.716 -17.899 2.173 1.00 87.69 80 GLN A O 1
ATOM 642 N N . ASN A 1 81 ? 14.702 -17.098 0.321 1.00 86.69 81 ASN A N 1
ATOM 643 C CA . ASN A 1 81 ? 15.466 -16.043 0.992 1.00 86.69 81 ASN A CA 1
ATOM 644 C C . ASN A 1 81 ? 14.572 -14.997 1.681 1.00 86.69 81 ASN A C 1
ATOM 646 O O . ASN A 1 81 ? 14.976 -14.455 2.704 1.00 86.69 81 ASN A O 1
ATOM 650 N N . TYR A 1 82 ? 13.352 -14.766 1.187 1.00 85.62 82 TYR A N 1
ATOM 651 C CA . TYR A 1 82 ? 12.402 -13.836 1.811 1.00 85.62 82 TYR A CA 1
ATOM 652 C C . TYR A 1 82 ? 11.768 -14.398 3.087 1.00 85.62 82 TYR A C 1
ATOM 654 O O . TYR A 1 82 ? 11.332 -13.643 3.945 1.00 85.62 82 TYR A O 1
ATOM 662 N N . ARG A 1 83 ? 11.768 -15.723 3.283 1.00 75.19 83 ARG A N 1
ATOM 663 C CA . ARG A 1 83 ? 11.180 -16.342 4.486 1.00 75.19 83 ARG A CA 1
ATOM 664 C C . ARG A 1 83 ? 11.965 -16.059 5.770 1.00 75.19 83 ARG A C 1
ATOM 666 O O . ARG A 1 83 ? 11.487 -16.392 6.847 1.00 75.19 83 ARG A O 1
ATOM 673 N N . LEU A 1 84 ? 13.174 -15.511 5.651 1.00 78.12 84 LEU A N 1
ATOM 674 C CA . LEU A 1 84 ? 14.024 -15.127 6.779 1.00 78.12 84 LEU A CA 1
ATOM 675 C C . LEU A 1 84 ? 13.853 -13.650 7.175 1.00 78.12 84 LEU A C 1
ATOM 677 O O . LEU A 1 84 ? 14.457 -13.221 8.154 1.00 78.12 84 LEU A O 1
ATOM 681 N N . GLN A 1 85 ? 13.074 -12.882 6.409 1.00 83.69 85 GLN A N 1
ATOM 682 C CA . GLN A 1 85 ? 12.844 -11.451 6.610 1.00 83.69 85 GLN A CA 1
ATOM 683 C C . GLN A 1 85 ? 11.652 -11.176 7.542 1.00 83.69 85 GLN A C 1
ATOM 685 O O . GLN A 1 85 ? 10.882 -12.085 7.863 1.00 83.69 85 GLN A O 1
ATOM 690 N N . GLU A 1 86 ? 11.491 -9.919 7.981 1.00 83.44 86 GLU A N 1
ATOM 691 C CA . GLU A 1 86 ? 10.308 -9.513 8.749 1.00 83.44 86 GLU A CA 1
ATOM 692 C C . GLU A 1 86 ? 9.067 -9.685 7.874 1.00 83.44 86 GLU A C 1
ATOM 694 O O . GLU A 1 86 ? 9.049 -9.303 6.708 1.00 83.44 86 GLU A O 1
ATOM 699 N N . GLN A 1 87 ? 8.019 -10.277 8.429 1.00 88.81 87 GLN A N 1
ATOM 700 C CA . GLN A 1 87 ? 6.811 -10.571 7.680 1.00 88.81 87 GLN A CA 1
ATOM 701 C C . GLN A 1 87 ? 5.719 -9.565 8.045 1.00 88.81 87 GLN A C 1
ATOM 703 O O . GLN A 1 87 ? 5.326 -9.466 9.207 1.00 88.81 87 GLN A O 1
ATOM 708 N N . LEU A 1 88 ? 5.230 -8.821 7.051 1.00 88.69 88 LEU A N 1
ATOM 709 C CA . LEU A 1 88 ? 4.101 -7.906 7.225 1.00 88.69 88 LEU A CA 1
ATOM 710 C C . LEU A 1 88 ? 2.766 -8.664 7.153 1.00 88.69 88 LEU A C 1
ATOM 712 O O . LEU A 1 88 ? 1.849 -8.386 7.920 1.00 88.69 88 LEU A O 1
ATOM 716 N N . ASP A 1 89 ? 2.691 -9.650 6.260 1.00 89.75 89 ASP A N 1
ATOM 717 C CA . ASP A 1 89 ? 1.611 -10.632 6.149 1.00 89.75 89 ASP A CA 1
ATOM 718 C C . ASP A 1 89 ? 2.112 -11.897 5.436 1.00 89.75 89 ASP A C 1
ATOM 720 O O . ASP A 1 89 ? 3.279 -11.985 5.059 1.00 89.75 89 ASP A O 1
ATOM 724 N N . GLU A 1 90 ? 1.234 -12.873 5.196 1.00 90.06 90 GLU A N 1
ATOM 725 C CA . GLU A 1 90 ? 1.569 -14.172 4.590 1.00 90.06 90 GLU A CA 1
ATOM 726 C C . GLU A 1 90 ? 2.424 -14.105 3.309 1.00 90.06 90 GLU A C 1
ATOM 728 O O . GLU A 1 90 ? 3.127 -15.071 2.995 1.00 90.06 90 GLU A O 1
ATOM 733 N N . ARG A 1 91 ? 2.387 -12.991 2.567 1.00 93.19 91 ARG A N 1
ATOM 734 C CA . ARG A 1 91 ? 3.025 -12.849 1.252 1.00 93.19 91 ARG A CA 1
ATOM 735 C C . ARG A 1 91 ? 3.859 -11.580 1.085 1.00 93.19 91 ARG A C 1
ATOM 737 O O . ARG A 1 91 ? 4.359 -11.337 -0.016 1.00 93.19 91 ARG A O 1
ATOM 744 N N . THR A 1 92 ? 4.029 -10.806 2.153 1.00 94.12 92 THR A N 1
ATOM 745 C CA . THR A 1 92 ? 4.731 -9.523 2.136 1.00 94.12 92 THR A CA 1
ATOM 746 C C . THR A 1 92 ? 5.851 -9.520 3.153 1.00 94.12 92 THR A C 1
ATOM 748 O O . THR A 1 92 ? 5.630 -9.715 4.349 1.00 94.12 92 THR A O 1
ATOM 751 N N . PHE A 1 93 ? 7.056 -9.269 2.662 1.00 93.69 93 PHE A N 1
ATOM 752 C CA . PHE A 1 93 ? 8.292 -9.409 3.419 1.00 93.69 93 PHE A CA 1
ATOM 753 C C . PHE A 1 93 ? 9.052 -8.090 3.395 1.00 93.69 93 PHE A C 1
ATOM 755 O O . PHE A 1 93 ? 9.111 -7.434 2.353 1.00 93.69 93 PHE A O 1
ATOM 762 N N . GLY A 1 94 ? 9.565 -7.692 4.551 1.00 90.75 94 GLY A N 1
ATOM 763 C CA . GLY A 1 94 ? 10.260 -6.441 4.788 1.00 90.75 94 GLY A CA 1
ATOM 764 C C . GLY A 1 94 ? 11.724 -6.663 5.138 1.00 90.75 94 GLY A C 1
ATOM 765 O O . GLY A 1 94 ? 12.053 -7.524 5.954 1.00 90.75 94 GLY A O 1
ATOM 766 N N . ASP A 1 95 ? 12.588 -5.844 4.558 1.00 88.69 95 ASP A N 1
ATOM 767 C CA . ASP A 1 95 ? 14.000 -5.751 4.911 1.00 88.69 95 ASP A CA 1
ATOM 768 C C . ASP A 1 95 ? 14.322 -4.328 5.368 1.00 88.69 95 ASP A C 1
ATOM 770 O O . ASP A 1 95 ? 13.729 -3.354 4.888 1.00 88.69 95 ASP A O 1
ATOM 774 N N . SER A 1 96 ? 15.254 -4.202 6.310 1.00 85.06 96 SER A N 1
ATOM 775 C CA . SER A 1 96 ? 15.725 -2.895 6.738 1.00 85.06 96 SER A CA 1
ATOM 776 C C . SER A 1 96 ? 17.181 -2.889 7.182 1.00 85.06 96 SER A C 1
ATOM 778 O O . SER A 1 96 ? 17.594 -3.666 8.041 1.00 85.06 96 SER A O 1
ATOM 780 N N . ASP A 1 97 ? 17.938 -1.926 6.659 1.00 82.75 97 ASP A N 1
ATOM 781 C CA . ASP A 1 97 ? 19.291 -1.585 7.110 1.00 82.75 97 ASP A CA 1
ATOM 782 C C . ASP A 1 97 ? 19.311 -0.341 8.030 1.00 82.75 97 ASP A C 1
ATOM 784 O O . ASP A 1 97 ? 20.365 0.095 8.514 1.00 82.75 97 ASP A O 1
ATOM 788 N N . VAL A 1 98 ? 18.132 0.217 8.326 1.00 78.38 9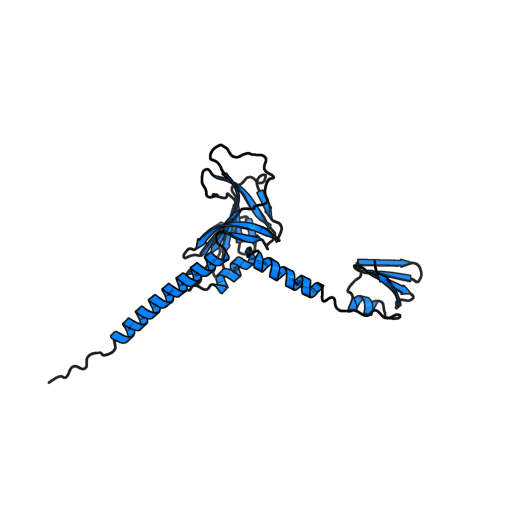8 VAL A N 1
ATOM 789 C CA . VAL A 1 98 ? 17.960 1.404 9.162 1.00 78.38 98 VAL A CA 1
ATOM 790 C C . VAL A 1 98 ? 17.947 0.998 10.631 1.00 78.38 98 VAL A C 1
ATOM 792 O O . VAL A 1 98 ? 17.284 0.058 11.066 1.00 78.38 98 VAL A O 1
ATOM 795 N N . ARG A 1 99 ? 18.678 1.753 11.456 1.00 75.00 99 ARG A N 1
ATOM 796 C CA . ARG A 1 99 ? 18.692 1.539 12.910 1.00 75.00 99 ARG A CA 1
ATOM 797 C C . ARG A 1 99 ? 17.282 1.692 13.481 1.00 75.00 99 ARG A C 1
ATOM 799 O O . ARG A 1 99 ? 16.620 2.677 13.182 1.00 75.00 99 ARG A O 1
ATOM 806 N N . ALA A 1 100 ? 16.894 0.826 14.418 1.00 73.19 100 ALA A N 1
ATOM 807 C CA . ALA A 1 100 ? 15.559 0.839 15.032 1.00 73.19 100 ALA A CA 1
ATOM 808 C C . ALA A 1 100 ? 15.116 2.211 15.584 1.00 73.19 100 ALA A C 1
ATOM 810 O O . ALA A 1 100 ? 13.957 2.585 15.465 1.00 73.19 100 ALA A O 1
ATOM 811 N N . ALA A 1 101 ? 16.044 3.003 16.134 1.00 71.56 101 ALA A N 1
ATOM 812 C CA . ALA A 1 101 ? 15.763 4.358 16.623 1.00 71.56 101 ALA A CA 1
ATOM 813 C C . ALA A 1 101 ? 15.397 5.373 15.520 1.00 71.56 101 ALA A C 1
ATOM 815 O O . ALA A 1 101 ? 15.039 6.500 15.838 1.00 71.56 101 ALA A O 1
ATOM 816 N N . ALA A 1 102 ? 15.541 4.999 14.251 1.00 81.19 102 ALA A N 1
ATOM 817 C CA . ALA A 1 102 ? 15.229 5.788 13.067 1.00 81.19 102 ALA A CA 1
ATOM 818 C C . ALA A 1 102 ? 14.068 5.181 12.249 1.00 81.19 102 ALA A C 1
ATOM 820 O O . ALA A 1 102 ? 13.852 5.582 11.105 1.00 81.19 102 ALA A O 1
ATOM 821 N N . LEU A 1 103 ? 13.338 4.230 12.846 1.00 85.38 103 LEU A N 1
ATOM 822 C CA . LEU A 1 103 ? 12.136 3.610 12.300 1.00 85.38 103 LEU A CA 1
ATOM 823 C C . LEU A 1 103 ? 10.885 4.150 13.001 1.00 85.38 103 LEU A C 1
ATOM 825 O O . LEU A 1 103 ? 10.906 4.436 14.199 1.00 85.38 103 LEU A O 1
ATOM 829 N N . GLU A 1 104 ? 9.775 4.238 12.275 1.00 84.94 104 GLU A N 1
ATOM 830 C CA . GLU A 1 104 ? 8.450 4.465 12.859 1.00 84.94 104 GLU A CA 1
ATOM 831 C C . GLU A 1 104 ? 7.410 3.597 12.158 1.00 84.94 104 GLU A C 1
ATOM 833 O O . GLU A 1 104 ? 7.443 3.417 10.943 1.00 84.94 104 GLU A O 1
ATOM 838 N N . ARG A 1 105 ? 6.482 3.048 12.941 1.00 86.62 105 ARG A N 1
ATOM 839 C CA . ARG A 1 105 ? 5.373 2.239 12.441 1.00 86.62 105 ARG A CA 1
ATOM 840 C C . ARG A 1 105 ? 4.187 3.145 12.139 1.00 86.62 105 ARG A C 1
ATOM 842 O O . ARG A 1 105 ? 3.750 3.879 13.023 1.00 86.62 105 ARG A O 1
ATOM 849 N N . LEU A 1 106 ? 3.661 3.052 10.923 1.00 84.94 106 LEU A N 1
ATOM 850 C CA . LEU A 1 106 ? 2.482 3.798 10.514 1.00 84.94 106 LEU A CA 1
ATOM 851 C C . LEU A 1 106 ? 1.220 3.274 11.184 1.00 84.94 106 LEU A C 1
ATOM 853 O O . LEU A 1 106 ? 1.026 2.065 11.374 1.00 84.94 106 LEU A O 1
ATOM 857 N N . VAL A 1 107 ? 0.327 4.212 11.465 1.00 83.44 107 VAL A N 1
ATOM 858 C CA . VAL A 1 107 ? -1.056 3.944 11.838 1.00 83.44 107 VAL A CA 1
ATOM 859 C C . VAL A 1 107 ? -1.896 3.837 10.557 1.00 83.44 107 VAL A C 1
ATOM 861 O O . VAL A 1 107 ? -1.717 4.638 9.635 1.00 83.44 107 VAL A O 1
ATOM 864 N N . PRO A 1 108 ? -2.839 2.880 10.463 1.00 84.19 108 PRO A N 1
ATOM 865 C CA . PRO A 1 108 ? -3.796 2.849 9.362 1.00 84.19 108 PRO A CA 1
ATOM 866 C C . PRO A 1 108 ? -4.502 4.195 9.183 1.00 84.19 108 PRO A C 1
ATOM 868 O O . PRO A 1 108 ? -4.931 4.820 10.154 1.00 84.19 108 PRO A O 1
ATOM 871 N N . GLY A 1 109 ? -4.640 4.638 7.938 1.00 84.88 109 GLY A N 1
ATOM 872 C CA . GLY A 1 109 ? -5.196 5.948 7.613 1.00 84.88 109 GLY A CA 1
ATOM 873 C C . GLY A 1 109 ? -4.148 7.049 7.450 1.00 84.88 109 GLY A C 1
ATOM 874 O O . GLY A 1 109 ? -4.490 8.136 6.977 1.00 84.88 109 GLY A O 1
ATOM 875 N N . GLU A 1 110 ? -2.881 6.794 7.787 1.00 87.69 110 GLU A N 1
ATOM 876 C CA . GLU A 1 110 ? -1.814 7.760 7.551 1.00 87.69 110 GLU A CA 1
ATOM 877 C C . GLU A 1 110 ? -1.499 7.916 6.063 1.00 87.69 110 GLU A C 1
ATOM 879 O O . GLU A 1 110 ? -1.471 6.966 5.274 1.00 87.69 110 GLU A O 1
ATOM 884 N N . ARG A 1 111 ? -1.275 9.175 5.687 1.00 92.00 111 ARG A N 1
ATOM 885 C CA . ARG A 1 111 ? -1.038 9.589 4.310 1.00 92.00 111 ARG A CA 1
ATOM 886 C C . ARG A 1 111 ? 0.436 9.460 3.957 1.00 92.00 111 ARG A C 1
ATOM 888 O O . ARG A 1 111 ? 1.292 9.935 4.698 1.00 92.00 111 ARG A O 1
ATOM 895 N N . LEU A 1 112 ? 0.697 8.929 2.771 1.00 93.88 112 LEU A N 1
ATOM 896 C CA . LEU A 1 112 ? 2.008 8.855 2.144 1.00 93.88 112 LEU A CA 1
ATOM 897 C C . LEU A 1 112 ? 1.945 9.514 0.771 1.00 93.88 112 LEU A C 1
ATOM 899 O O . LEU A 1 112 ? 0.960 9.382 0.051 1.00 93.88 112 LEU A O 1
ATOM 903 N N . TYR A 1 113 ? 3.010 10.204 0.401 1.00 94.38 113 TYR A N 1
ATOM 904 C CA . TYR A 1 113 ? 3.195 10.748 -0.932 1.00 94.38 113 TYR A CA 1
ATOM 905 C C . TYR A 1 113 ? 3.988 9.757 -1.783 1.00 94.38 113 TYR A C 1
ATOM 907 O O . TYR A 1 113 ? 5.084 9.353 -1.390 1.00 94.38 113 TYR A O 1
ATOM 915 N N . VAL A 1 114 ? 3.463 9.385 -2.952 1.00 95.56 114 VAL A N 1
ATOM 916 C CA . VAL A 1 114 ? 4.201 8.594 -3.943 1.00 95.56 114 VAL A CA 1
ATOM 917 C C . VAL A 1 114 ? 5.217 9.512 -4.609 1.00 95.56 114 VAL A C 1
ATOM 919 O O . VAL A 1 114 ? 4.889 10.296 -5.500 1.00 95.56 114 VAL A O 1
ATOM 922 N N . SER A 1 115 ? 6.463 9.445 -4.151 1.00 92.06 115 SER A N 1
ATOM 923 C CA . SER A 1 115 ? 7.535 10.243 -4.725 1.00 92.06 115 SER A CA 1
ATOM 924 C C . SER A 1 115 ? 7.932 9.730 -6.091 1.00 92.06 115 SER A C 1
ATOM 926 O O . SER A 1 115 ? 8.197 10.542 -6.967 1.00 92.06 115 SER A O 1
ATOM 928 N N . GLU A 1 116 ? 7.965 8.411 -6.275 1.00 92.00 116 GLU A N 1
ATOM 929 C CA . GLU A 1 116 ? 8.257 7.774 -7.557 1.00 92.00 116 GLU A CA 1
ATOM 930 C C . GLU A 1 116 ? 7.448 6.500 -7.719 1.00 92.00 116 GLU A C 1
ATOM 932 O O . GLU A 1 116 ? 7.201 5.774 -6.751 1.00 92.00 116 GLU A O 1
ATOM 937 N N . PHE A 1 117 ? 7.066 6.239 -8.962 1.00 95.06 117 PHE A N 1
ATOM 938 C CA . PHE A 1 117 ? 6.305 5.072 -9.351 1.00 95.06 117 PHE A CA 1
ATOM 939 C C . PHE A 1 117 ? 6.899 4.470 -10.622 1.00 95.06 117 PHE A C 1
ATOM 941 O O . PHE A 1 117 ? 7.046 5.149 -11.639 1.00 95.06 117 PHE A O 1
ATOM 948 N N . TYR A 1 118 ? 7.235 3.185 -10.562 1.00 92.69 118 TYR A N 1
ATOM 949 C CA . TYR A 1 118 ? 7.794 2.446 -11.687 1.00 92.69 118 TYR A CA 1
ATOM 950 C C . TYR A 1 118 ? 6.939 1.231 -12.010 1.00 92.69 118 TYR A C 1
ATOM 952 O O . TYR A 1 118 ? 6.417 0.560 -11.121 1.00 92.69 118 TYR A O 1
ATOM 960 N N . THR A 1 119 ? 6.865 0.914 -13.302 1.00 92.69 119 THR A N 1
ATOM 961 C CA . THR A 1 119 ? 6.296 -0.341 -13.796 1.00 92.69 119 THR A CA 1
ATOM 962 C C . THR A 1 119 ? 7.384 -1.129 -14.514 1.00 92.69 119 THR A C 1
ATOM 964 O O . THR A 1 119 ? 8.217 -0.558 -15.222 1.00 92.69 119 THR A O 1
ATOM 967 N N . SER A 1 120 ? 7.393 -2.441 -14.327 1.00 88.00 120 SER A N 1
ATOM 968 C CA . SER A 1 120 ? 8.305 -3.369 -14.986 1.00 88.00 120 SER A CA 1
ATOM 969 C C . SER A 1 120 ? 7.516 -4.541 -15.580 1.00 88.00 120 SER A C 1
ATOM 971 O O . SER A 1 120 ? 6.293 -4.620 -15.467 1.00 88.00 120 SER A O 1
ATOM 973 N N . ARG A 1 121 ? 8.215 -5.484 -16.222 1.00 86.62 121 ARG A N 1
ATOM 974 C CA . ARG A 1 121 ? 7.593 -6.733 -16.694 1.00 86.62 121 ARG A CA 1
ATOM 975 C C . ARG A 1 121 ? 7.178 -7.668 -15.560 1.00 86.62 121 ARG A C 1
ATOM 977 O O . ARG A 1 121 ? 6.376 -8.560 -15.808 1.00 86.62 121 ARG A O 1
ATOM 984 N N . SER A 1 122 ? 7.755 -7.506 -14.373 1.00 88.12 122 SER A N 1
ATOM 985 C CA . SER A 1 122 ? 7.464 -8.344 -13.212 1.00 88.12 122 SER A CA 1
ATOM 986 C C . SER A 1 122 ? 6.639 -7.623 -12.159 1.00 88.12 122 SER A C 1
ATOM 988 O O . SER A 1 122 ? 6.150 -8.282 -11.259 1.00 88.12 122 SER A O 1
ATOM 990 N N . GLY A 1 123 ? 6.403 -6.310 -12.268 1.00 94.94 123 GLY A N 1
ATOM 991 C CA . GLY A 1 123 ? 5.534 -5.654 -11.304 1.00 94.94 123 GLY A CA 1
ATOM 992 C C . GLY A 1 123 ? 5.662 -4.148 -11.179 1.00 94.94 123 GLY A C 1
ATOM 993 O O . GLY A 1 123 ? 5.918 -3.448 -12.160 1.00 94.94 123 GLY A O 1
ATOM 994 N N . LEU A 1 124 ? 5.431 -3.657 -9.961 1.00 96.81 124 LEU A N 1
ATOM 995 C CA . LEU A 1 124 ? 5.372 -2.238 -9.619 1.00 96.81 124 LEU A CA 1
ATOM 996 C C . LEU A 1 124 ? 6.335 -1.903 -8.484 1.00 96.81 124 LEU A C 1
ATOM 998 O O . LEU A 1 124 ? 6.520 -2.706 -7.573 1.00 96.81 124 LEU A O 1
ATOM 1002 N N . VAL A 1 125 ? 6.876 -0.687 -8.495 1.00 96.25 125 VAL A N 1
ATOM 1003 C CA . VAL A 1 125 ? 7.675 -0.154 -7.384 1.00 96.25 125 VAL A CA 1
ATOM 1004 C C . VAL A 1 125 ? 7.150 1.219 -6.998 1.00 96.25 125 VAL A C 1
ATOM 1006 O O . VAL A 1 125 ? 7.016 2.100 -7.848 1.00 96.25 125 VAL A O 1
ATOM 1009 N N . PHE A 1 126 ? 6.887 1.395 -5.709 1.00 96.56 126 PHE A N 1
ATOM 1010 C CA . PHE A 1 126 ? 6.492 2.650 -5.089 1.00 96.56 126 PHE A CA 1
ATOM 1011 C C . PHE A 1 126 ? 7.614 3.146 -4.186 1.00 96.56 126 PHE A C 1
ATOM 1013 O O . PHE A 1 126 ? 8.088 2.412 -3.323 1.00 96.56 126 PHE A O 1
ATOM 1020 N N . TYR A 1 127 ? 7.979 4.412 -4.329 1.00 94.19 127 TYR A N 1
ATOM 1021 C CA . TYR A 1 127 ? 8.760 5.138 -3.334 1.00 94.19 127 TYR A CA 1
ATOM 1022 C C . TYR A 1 127 ? 7.799 6.047 -2.576 1.00 94.19 127 TYR A C 1
ATOM 1024 O O . TYR A 1 127 ? 7.187 6.937 -3.165 1.00 94.19 127 TYR A O 1
ATOM 1032 N N . LEU A 1 128 ? 7.614 5.786 -1.284 1.00 94.19 128 LEU A N 1
ATOM 1033 C CA . LEU A 1 128 ? 6.595 6.423 -0.455 1.00 94.19 128 LEU A CA 1
ATOM 1034 C C . LEU A 1 128 ? 7.257 7.294 0.607 1.00 94.19 128 LEU A C 1
ATOM 1036 O O . LEU A 1 128 ? 8.072 6.805 1.381 1.00 94.19 128 LEU A O 1
ATOM 1040 N N . ILE A 1 129 ? 6.883 8.570 0.675 1.00 92.00 129 ILE A N 1
ATOM 1041 C CA . ILE A 1 129 ? 7.376 9.530 1.671 1.00 92.00 129 ILE A CA 1
ATOM 1042 C C . ILE A 1 129 ? 6.238 9.911 2.616 1.00 92.00 129 ILE A C 1
ATOM 1044 O O . ILE A 1 129 ? 5.162 10.304 2.171 1.00 92.00 129 ILE A O 1
ATOM 1048 N N . SER A 1 130 ? 6.483 9.886 3.923 1.00 89.94 130 SER A N 1
ATOM 1049 C CA . SER A 1 130 ? 5.589 10.522 4.889 1.00 89.94 130 SER A CA 1
ATOM 1050 C C . SER A 1 130 ? 5.757 12.045 4.846 1.00 89.94 130 SER A C 1
ATOM 1052 O O . SER A 1 130 ? 6.854 12.548 5.103 1.00 89.94 130 SER A O 1
ATOM 1054 N N . PRO A 1 131 ? 4.686 12.814 4.570 1.00 83.12 131 PRO A N 1
ATOM 1055 C CA . PRO A 1 131 ? 4.741 14.273 4.575 1.00 83.12 131 PRO A CA 1
ATOM 1056 C C . PRO A 1 131 ? 4.752 14.862 5.995 1.00 83.12 131 PRO A C 1
ATOM 1058 O O . PRO A 1 131 ? 5.032 16.046 6.167 1.00 83.12 131 PRO A O 1
ATOM 1061 N N . SER A 1 132 ? 4.414 14.063 7.008 1.00 69.06 132 SER A N 1
ATOM 1062 C CA . SER A 1 132 ? 4.126 14.540 8.365 1.00 69.06 132 SER A CA 1
ATOM 1063 C C . SER A 1 132 ? 5.287 14.346 9.342 1.00 69.06 132 SER A C 1
ATOM 1065 O O . SER A 1 132 ? 5.195 14.769 10.495 1.00 69.06 132 SER A O 1
ATOM 1067 N N . PHE A 1 133 ? 6.376 13.699 8.923 1.00 68.69 133 PHE A N 1
ATOM 1068 C CA . PHE A 1 133 ? 7.380 13.237 9.869 1.00 68.69 133 PHE A CA 1
ATOM 1069 C C . PHE A 1 133 ? 8.503 14.253 10.122 1.00 68.69 133 PHE A C 1
ATOM 1071 O O . PHE A 1 133 ? 9.296 14.582 9.240 1.00 68.69 133 PHE A O 1
ATOM 1078 N N . THR A 1 134 ? 8.617 14.712 11.373 1.00 58.88 134 THR A N 1
ATOM 1079 C CA . THR A 1 134 ? 9.585 15.743 11.795 1.00 58.88 134 THR A CA 1
ATOM 1080 C C . THR A 1 134 ? 10.419 15.366 13.027 1.00 58.88 134 THR A C 1
ATOM 1082 O O . THR A 1 134 ? 11.237 16.169 13.471 1.00 58.88 134 THR A O 1
ATOM 1085 N N . ARG A 1 135 ? 10.281 14.150 13.585 1.00 61.25 135 ARG A N 1
ATOM 1086 C CA . ARG A 1 135 ? 10.804 13.834 14.935 1.00 61.25 135 ARG A CA 1
ATOM 1087 C C . ARG A 1 135 ? 12.316 13.602 15.040 1.00 61.25 135 ARG A C 1
ATOM 1089 O O . ARG A 1 135 ? 12.856 13.698 16.138 1.00 61.25 135 ARG A O 1
ATOM 1096 N N . PHE A 1 136 ? 13.030 13.302 13.954 1.00 67.00 136 PHE A N 1
ATOM 1097 C CA . PHE A 1 136 ? 14.472 13.031 14.059 1.00 67.00 136 PHE A CA 1
ATOM 1098 C C . PHE A 1 136 ? 15.292 14.324 14.079 1.00 67.00 136 PHE A C 1
ATOM 1100 O O . PHE A 1 136 ? 15.276 15.080 13.114 1.00 67.00 136 PHE A O 1
ATOM 1107 N N . GLY A 1 137 ? 16.058 14.552 15.148 1.00 62.22 137 GLY A N 1
ATOM 1108 C CA . GLY A 1 137 ? 16.817 15.792 15.378 1.00 62.22 137 GLY A CA 1
ATOM 1109 C C . GLY A 1 137 ? 18.077 15.993 14.524 1.00 62.22 137 GLY A C 1
ATOM 1110 O O . GLY A 1 137 ? 18.737 17.019 14.658 1.00 62.22 137 GLY A O 1
ATOM 1111 N N . ARG A 1 138 ? 18.442 15.048 13.642 1.00 75.12 138 ARG A N 1
ATOM 1112 C CA . ARG A 1 138 ? 19.558 15.252 12.705 1.00 75.12 138 ARG A CA 1
ATOM 1113 C C . ARG A 1 138 ? 19.103 16.130 11.535 1.00 75.12 138 ARG A C 1
ATOM 1115 O O . ARG A 1 138 ? 18.186 15.757 10.791 1.00 75.12 138 ARG A O 1
ATOM 1122 N N . SER A 1 139 ? 19.785 17.259 11.364 1.00 77.75 139 SER A N 1
ATOM 1123 C CA . SER A 1 139 ? 19.703 18.093 10.164 1.00 77.75 139 SER A CA 1
ATOM 1124 C C . SER A 1 139 ? 20.513 17.471 9.017 1.00 77.75 139 SER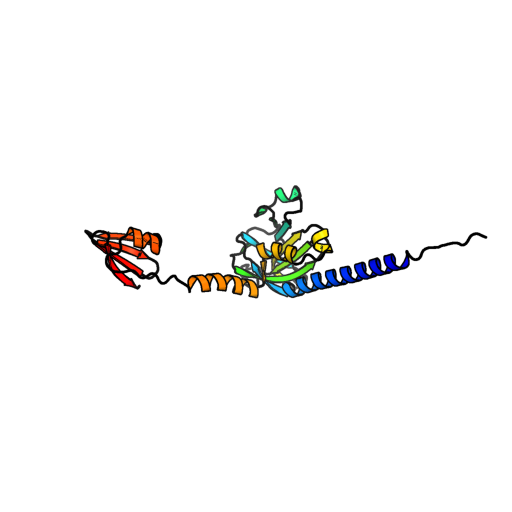 A C 1
ATOM 1126 O O . SER A 1 139 ? 21.579 16.901 9.278 1.00 77.75 139 SER A O 1
ATOM 1128 N N . PRO A 1 140 ? 20.034 17.559 7.763 1.00 80.69 140 PRO A N 1
ATOM 1129 C CA . PRO A 1 140 ? 20.822 17.155 6.602 1.00 80.69 140 PRO A CA 1
ATOM 1130 C C . PRO A 1 140 ? 22.096 18.002 6.478 1.00 80.69 140 PRO A C 1
ATOM 1132 O O . PRO A 1 140 ? 22.113 19.177 6.855 1.00 80.69 140 PRO A O 1
ATOM 1135 N N . ARG A 1 141 ? 23.170 17.405 5.957 1.00 85.25 141 ARG A N 1
ATOM 1136 C CA . ARG A 1 141 ? 24.383 18.140 5.565 1.00 85.25 141 ARG A CA 1
ATOM 1137 C C . ARG A 1 141 ? 24.114 18.993 4.313 1.00 85.25 141 ARG A C 1
ATOM 1139 O O . ARG A 1 141 ? 23.132 18.748 3.613 1.00 85.25 141 ARG A O 1
ATOM 1146 N N . PRO A 1 142 ? 24.966 19.985 3.988 1.00 83.81 142 PRO A N 1
ATOM 1147 C CA . PRO A 1 142 ? 24.859 20.700 2.717 1.00 83.81 142 PRO A CA 1
ATOM 1148 C C . PRO A 1 142 ? 24.851 19.722 1.534 1.00 83.81 142 PRO A C 1
ATOM 1150 O O . PRO A 1 142 ? 25.755 18.901 1.419 1.00 83.81 142 PRO A O 1
ATOM 1153 N N . GLY A 1 143 ? 23.826 19.801 0.684 1.00 81.50 143 GLY A N 1
ATOM 1154 C CA . GLY A 1 143 ? 23.630 18.888 -0.451 1.00 81.50 143 GLY A CA 1
ATOM 1155 C C . GLY A 1 143 ? 22.816 17.626 -0.138 1.00 81.50 143 GLY A C 1
ATOM 1156 O O . GLY A 1 143 ? 22.284 17.027 -1.064 1.00 81.50 143 GLY A O 1
ATOM 1157 N N . GLU A 1 144 ? 22.632 17.261 1.135 1.00 83.00 144 GLU A N 1
ATOM 1158 C CA . GLU A 1 144 ? 21.748 16.157 1.522 1.00 83.00 144 GLU A CA 1
ATOM 1159 C C . GLU A 1 144 ? 20.286 16.621 1.585 1.00 83.00 144 GLU A C 1
ATOM 1161 O O . GLU A 1 144 ? 19.953 17.708 2.071 1.00 83.00 144 GLU A O 1
ATOM 1166 N N . LYS A 1 145 ? 19.386 15.736 1.169 1.00 82.12 145 LYS A N 1
ATOM 1167 C CA . LYS A 1 145 ? 17.958 15.807 1.453 1.00 82.12 145 LYS A CA 1
ATOM 1168 C C . LYS A 1 145 ? 17.589 14.728 2.453 1.00 82.12 145 LYS A C 1
ATOM 1170 O O . LYS A 1 145 ? 18.088 13.609 2.404 1.00 82.12 145 LYS A O 1
ATOM 1175 N N . LYS A 1 146 ? 16.701 15.093 3.369 1.00 84.12 146 LYS A N 1
ATOM 1176 C CA . LYS A 1 146 ? 16.176 14.203 4.395 1.00 84.12 146 LYS A CA 1
ATOM 1177 C C . LYS A 1 146 ? 14.802 13.710 3.972 1.00 84.12 146 LYS A C 1
ATOM 1179 O O . LYS A 1 146 ? 13.917 14.528 3.724 1.00 84.12 146 LYS A O 1
ATOM 1184 N N . PHE A 1 147 ? 14.630 12.398 3.954 1.00 86.19 147 PHE A N 1
ATOM 1185 C CA . PHE A 1 147 ? 13.372 11.742 3.630 1.00 86.19 147 PHE A CA 1
ATOM 1186 C C . PHE A 1 147 ? 12.970 10.800 4.755 1.00 86.19 147 PHE A C 1
ATOM 1188 O O . PHE A 1 147 ? 13.814 10.274 5.475 1.00 86.19 147 PHE A O 1
ATOM 1195 N N . PHE A 1 148 ? 11.671 10.592 4.915 1.00 88.56 148 PHE A N 1
ATOM 1196 C CA . PHE A 1 148 ? 11.151 9.578 5.817 1.00 88.56 148 PHE A CA 1
ATOM 1197 C C . PHE A 1 148 ? 10.137 8.748 5.058 1.00 88.56 148 PHE A C 1
ATOM 1199 O O . PHE A 1 148 ? 9.141 9.296 4.585 1.00 88.56 148 PHE A O 1
ATOM 1206 N N . GLY A 1 149 ? 10.418 7.467 4.864 1.00 91.44 149 GLY A N 1
ATOM 1207 C CA . GLY A 1 149 ? 9.671 6.706 3.881 1.00 91.44 149 GLY A CA 1
ATOM 1208 C C . GLY A 1 149 ? 10.100 5.261 3.735 1.00 91.44 149 GLY A C 1
ATOM 1209 O O . GLY A 1 149 ? 10.812 4.717 4.576 1.00 91.44 149 GLY A O 1
ATOM 1210 N N . VAL A 1 150 ? 9.591 4.643 2.678 1.00 93.44 150 VAL A N 1
ATOM 1211 C CA . VAL A 1 150 ? 9.727 3.217 2.401 1.00 93.44 150 VAL A CA 1
ATOM 1212 C C . VAL A 1 150 ? 9.626 2.975 0.902 1.00 93.44 150 VAL A C 1
ATOM 1214 O O . VAL A 1 150 ? 8.887 3.667 0.193 1.00 93.44 150 VAL A O 1
ATOM 1217 N N . LYS A 1 151 ? 10.344 1.967 0.417 1.00 94.88 151 LYS A N 1
ATOM 1218 C CA . LYS A 1 151 ? 10.146 1.418 -0.923 1.00 94.88 151 LYS A CA 1
ATOM 1219 C C . LYS A 1 151 ? 9.226 0.203 -0.835 1.00 94.88 151 LYS A C 1
ATOM 1221 O O . LYS A 1 151 ? 9.468 -0.702 -0.044 1.00 94.88 151 LYS A O 1
ATOM 1226 N N . PHE A 1 152 ? 8.184 0.158 -1.653 1.00 96.12 152 PHE A N 1
ATOM 1227 C CA . PHE A 1 152 ? 7.234 -0.950 -1.685 1.00 96.12 152 PHE A CA 1
ATOM 1228 C C . PHE A 1 152 ? 7.167 -1.535 -3.094 1.00 96.12 152 PHE A C 1
ATOM 1230 O O . PHE A 1 152 ? 6.761 -0.865 -4.042 1.00 96.12 152 PHE A O 1
ATOM 1237 N N . THR A 1 153 ? 7.555 -2.797 -3.224 1.00 96.69 153 THR A N 1
ATOM 1238 C CA . THR A 1 153 ? 7.549 -3.548 -4.479 1.00 96.69 153 THR A CA 1
ATOM 1239 C C . THR A 1 153 ? 6.387 -4.532 -4.498 1.00 96.69 153 THR A C 1
ATOM 1241 O O . THR A 1 153 ? 6.146 -5.234 -3.519 1.00 96.69 153 THR A O 1
ATOM 1244 N N . PHE A 1 154 ? 5.683 -4.606 -5.623 1.00 97.88 154 PHE A N 1
ATOM 1245 C CA . PHE A 1 154 ? 4.667 -5.618 -5.894 1.00 97.88 154 PHE A CA 1
ATOM 1246 C C . PHE A 1 154 ? 5.133 -6.477 -7.058 1.00 97.88 154 PHE A C 1
ATOM 1248 O O . PHE A 1 154 ? 5.267 -5.961 -8.163 1.00 97.88 154 PHE A O 1
ATOM 1255 N N . GLU A 1 155 ? 5.346 -7.766 -6.823 1.00 97.50 155 GLU A N 1
ATOM 1256 C CA . GLU A 1 155 ? 5.699 -8.747 -7.847 1.00 97.50 155 GLU A CA 1
ATOM 1257 C C . GLU A 1 155 ? 4.439 -9.461 -8.351 1.00 97.50 155 GLU A C 1
ATOM 1259 O O . GLU A 1 155 ? 3.632 -9.991 -7.579 1.00 97.50 155 GLU A O 1
ATOM 1264 N N . PHE A 1 156 ? 4.300 -9.510 -9.671 1.00 96.25 156 PHE A N 1
ATOM 1265 C CA . PHE A 1 156 ? 3.214 -10.127 -10.418 1.00 96.25 156 PHE A CA 1
ATOM 1266 C C . PHE A 1 156 ? 3.762 -11.154 -11.419 1.00 96.25 156 PHE A C 1
ATOM 1268 O O . PHE A 1 156 ? 4.870 -11.006 -11.943 1.00 96.25 156 PHE A O 1
ATOM 1275 N N . PRO A 1 157 ? 2.981 -12.199 -11.746 1.00 92.38 157 PRO A N 1
ATOM 1276 C CA . PRO A 1 157 ? 3.297 -13.061 -12.873 1.00 92.38 157 PRO A CA 1
ATOM 1277 C C . PRO A 1 157 ? 3.480 -12.221 -14.148 1.00 92.38 157 PRO A C 1
ATOM 1279 O O . PRO A 1 157 ? 2.658 -11.332 -14.399 1.00 92.38 157 PRO A O 1
ATOM 1282 N N . PRO A 1 158 ? 4.484 -12.506 -15.000 1.00 87.94 158 PRO A N 1
ATOM 1283 C CA . PRO A 1 158 ? 4.724 -11.711 -16.202 1.00 87.94 158 PRO A CA 1
ATOM 1284 C C . PRO A 1 158 ? 3.486 -11.572 -17.091 1.00 87.94 158 PRO A C 1
ATOM 1286 O O . PRO A 1 158 ? 3.250 -10.502 -17.637 1.00 87.94 158 PRO A O 1
ATOM 1289 N N . ASN A 1 159 ? 2.652 -12.615 -17.178 1.00 89.38 159 ASN A N 1
ATOM 1290 C CA . ASN A 1 159 ? 1.418 -12.588 -17.960 1.00 89.38 159 ASN A CA 1
ATOM 1291 C C . ASN A 1 159 ? 0.405 -11.548 -17.461 1.00 89.38 159 ASN A C 1
ATOM 1293 O O . ASN A 1 159 ? -0.298 -10.983 -18.290 1.00 89.38 159 ASN A O 1
ATOM 1297 N N . VAL A 1 160 ? 0.334 -11.263 -16.156 1.00 91.88 160 VAL A N 1
ATOM 1298 C CA . VAL A 1 160 ? -0.551 -10.218 -15.603 1.00 91.88 160 VAL A CA 1
ATOM 1299 C C . VAL A 1 160 ? -0.086 -8.843 -16.085 1.00 91.88 160 VAL A C 1
ATOM 1301 O O . VAL A 1 160 ? -0.878 -8.070 -16.618 1.00 91.88 160 VAL A O 1
ATOM 1304 N N . MET A 1 161 ? 1.220 -8.577 -15.998 1.00 91.62 161 MET A N 1
ATOM 1305 C CA . MET A 1 161 ? 1.804 -7.295 -16.408 1.00 91.62 161 MET A CA 1
ATOM 1306 C C . MET A 1 161 ? 1.809 -7.090 -17.927 1.00 91.62 161 MET A C 1
ATOM 1308 O O . MET A 1 161 ? 1.680 -5.955 -18.380 1.00 91.62 161 MET A O 1
ATOM 1312 N N . THR A 1 162 ? 1.976 -8.156 -18.720 1.00 88.56 162 THR A N 1
ATOM 1313 C CA . THR A 1 162 ? 2.000 -8.074 -20.193 1.00 88.56 162 THR A CA 1
ATOM 1314 C C . THR A 1 162 ? 0.622 -8.105 -20.839 1.00 88.56 162 THR A C 1
ATOM 1316 O O . THR A 1 162 ? 0.499 -7.701 -21.988 1.00 88.56 162 THR A O 1
ATOM 1319 N N . SER A 1 163 ? -0.389 -8.655 -20.160 1.00 88.38 163 SER A N 1
ATOM 1320 C CA . SER A 1 163 ? -1.779 -8.626 -20.645 1.00 88.38 163 SER A CA 1
ATOM 1321 C C . SER A 1 163 ? -2.510 -7.342 -20.264 1.00 88.38 163 SER A C 1
ATOM 1323 O O . SER A 1 163 ? -3.615 -7.116 -20.744 1.00 88.38 163 SER A O 1
ATOM 1325 N N . GLY A 1 164 ? -1.910 -6.513 -19.404 1.00 90.56 164 GLY A N 1
ATOM 1326 C CA . GLY A 1 164 ? -2.528 -5.288 -18.921 1.00 90.56 164 GLY A CA 1
ATOM 1327 C C . GLY A 1 164 ? -3.731 -5.534 -18.008 1.00 90.56 164 GLY A C 1
ATOM 1328 O O . GLY A 1 164 ? -4.669 -4.738 -18.025 1.00 90.56 164 GLY A O 1
ATOM 1329 N N . ASP A 1 165 ? -3.725 -6.614 -17.211 1.00 92.88 165 ASP A N 1
ATOM 1330 C CA . ASP A 1 165 ? -4.791 -6.914 -16.243 1.00 92.88 165 ASP A CA 1
ATOM 1331 C C . ASP A 1 165 ? -4.760 -5.922 -15.066 1.00 92.88 165 ASP A C 1
ATOM 1333 O O . ASP A 1 165 ? -4.253 -6.177 -13.969 1.00 92.88 165 ASP A O 1
ATOM 1337 N N . TYR A 1 166 ? -5.306 -4.740 -15.341 1.00 95.12 166 TYR A N 1
ATOM 1338 C CA . TYR A 1 166 ? -5.388 -3.612 -14.428 1.00 95.12 166 TYR A CA 1
ATOM 1339 C C . TYR A 1 166 ? -6.119 -3.957 -13.132 1.00 95.12 166 TYR A C 1
ATOM 1341 O O . TYR A 1 166 ? -5.682 -3.555 -12.055 1.00 95.12 166 TYR A O 1
ATOM 1349 N N . GLU A 1 167 ? -7.216 -4.708 -13.223 1.00 95.00 167 GLU A N 1
ATOM 1350 C CA . GLU A 1 167 ? -8.062 -5.017 -12.071 1.00 95.00 167 GLU A CA 1
ATOM 1351 C C . GLU A 1 167 ? -7.338 -5.927 -11.082 1.00 95.00 167 GLU A C 1
ATOM 1353 O O . GLU A 1 167 ? -7.394 -5.696 -9.874 1.00 95.00 167 GLU A O 1
ATOM 1358 N N . THR A 1 168 ? -6.601 -6.928 -11.570 1.00 95.06 168 THR A N 1
ATOM 1359 C CA . THR A 1 168 ? -5.762 -7.760 -10.700 1.00 95.06 168 THR A CA 1
ATOM 1360 C C . THR A 1 168 ? -4.657 -6.948 -10.038 1.00 95.06 168 THR A C 1
ATOM 1362 O O . THR A 1 168 ? -4.453 -7.079 -8.831 1.00 95.06 168 THR A O 1
ATOM 1365 N N . VAL A 1 169 ? -3.982 -6.073 -10.785 1.00 96.50 169 VAL A N 1
ATOM 1366 C CA . VAL A 1 169 ? -2.901 -5.242 -10.240 1.00 96.50 169 VAL A CA 1
ATOM 1367 C C . VAL A 1 169 ? -3.412 -4.288 -9.162 1.00 96.50 169 VAL A C 1
ATOM 1369 O O . VAL A 1 169 ? -2.879 -4.262 -8.053 1.00 96.50 169 VAL A O 1
ATOM 1372 N N . VAL A 1 170 ? -4.476 -3.538 -9.451 1.00 96.94 170 VAL A N 1
ATOM 1373 C CA . VAL A 1 170 ? -5.059 -2.586 -8.499 1.00 96.94 170 VAL A CA 1
ATOM 1374 C C . VAL A 1 170 ? -5.635 -3.297 -7.282 1.00 96.94 170 VAL A C 1
ATOM 1376 O O . VAL A 1 170 ? -5.474 -2.798 -6.172 1.00 96.94 170 VAL A O 1
ATOM 1379 N N . ARG A 1 171 ? -6.252 -4.473 -7.447 1.00 95.88 171 ARG A N 1
ATOM 1380 C CA . ARG A 1 171 ? -6.760 -5.267 -6.321 1.00 95.88 171 ARG A CA 1
ATOM 1381 C C . ARG A 1 171 ? -5.655 -5.639 -5.335 1.00 95.88 171 ARG A C 1
ATOM 1383 O O . ARG A 1 171 ? -5.882 -5.523 -4.136 1.00 95.88 171 ARG A O 1
ATOM 1390 N N . GLU A 1 172 ? -4.483 -6.055 -5.813 1.00 96.06 172 GLU A N 1
ATOM 1391 C CA . GLU A 1 172 ? -3.350 -6.375 -4.933 1.00 96.06 172 GLU A CA 1
ATOM 1392 C C . GLU A 1 172 ? -2.778 -5.125 -4.254 1.00 96.06 172 GLU A C 1
ATOM 1394 O O . GLU A 1 172 ? -2.564 -5.132 -3.044 1.00 96.06 172 GLU A O 1
ATOM 1399 N N . VAL A 1 173 ? -2.605 -4.018 -4.988 1.00 96.88 173 VAL A N 1
ATOM 1400 C CA . VAL A 1 173 ? -2.118 -2.754 -4.401 1.00 96.88 173 VAL A CA 1
ATOM 1401 C C . VAL A 1 173 ? -3.085 -2.226 -3.338 1.00 96.88 173 VAL A C 1
ATOM 1403 O O . VAL A 1 173 ? -2.658 -1.820 -2.256 1.00 96.88 173 VAL A O 1
ATOM 1406 N N . ASN A 1 174 ? -4.391 -2.294 -3.607 1.00 95.50 174 ASN A N 1
ATOM 1407 C CA . ASN A 1 174 ? -5.447 -1.810 -2.720 1.00 95.50 174 ASN A CA 1
ATOM 1408 C C . ASN A 1 174 ? -5.529 -2.567 -1.384 1.00 95.50 174 ASN A C 1
ATOM 1410 O O . ASN A 1 174 ? -6.199 -2.074 -0.483 1.00 95.50 174 ASN A O 1
ATOM 1414 N N . LYS A 1 175 ? -4.857 -3.718 -1.220 1.00 93.38 175 LYS A N 1
ATOM 1415 C CA . LYS A 1 175 ? -4.712 -4.389 0.087 1.00 93.38 175 LYS A CA 1
ATOM 1416 C C . LYS A 1 175 ? -3.851 -3.574 1.067 1.00 93.38 175 LYS A C 1
ATOM 1418 O O . LYS A 1 175 ? -3.985 -3.739 2.276 1.00 93.38 175 LYS A O 1
ATOM 1423 N N . TYR A 1 176 ? -3.002 -2.681 0.554 1.00 94.69 176 TYR A N 1
ATOM 1424 C CA . TYR A 1 176 ? -2.025 -1.917 1.338 1.00 94.69 176 TYR A CA 1
ATOM 1425 C C . TYR A 1 176 ? -2.200 -0.411 1.184 1.00 94.69 176 TYR A C 1
ATOM 1427 O O . TYR A 1 176 ? -2.135 0.320 2.172 1.00 94.69 176 TYR A O 1
ATOM 1435 N N . LEU A 1 177 ? -2.404 0.048 -0.053 1.00 95.62 177 LEU A N 1
ATOM 1436 C CA . LEU A 1 177 ? -2.335 1.451 -0.437 1.00 95.62 177 LEU A CA 1
ATOM 1437 C C . LEU A 1 177 ? -3.579 1.842 -1.230 1.00 95.62 177 LEU A C 1
ATOM 1439 O O . LEU A 1 177 ? -3.835 1.305 -2.308 1.00 95.62 177 LEU A O 1
ATOM 1443 N N . LEU A 1 178 ? -4.317 2.832 -0.733 1.00 95.62 178 LEU A N 1
ATOM 1444 C CA . LEU A 1 178 ? -5.452 3.416 -1.447 1.00 95.62 178 LEU A CA 1
ATOM 1445 C C . LEU A 1 178 ? -5.176 4.873 -1.813 1.00 95.62 178 LEU A C 1
ATOM 1447 O O . LEU A 1 178 ? -4.698 5.621 -0.960 1.00 95.62 178 LEU A O 1
ATOM 1451 N N . PRO A 1 179 ? -5.530 5.339 -3.023 1.00 96.56 179 PRO A N 1
ATOM 1452 C CA . PRO A 1 179 ? -5.594 6.771 -3.297 1.00 96.56 179 PRO A CA 1
ATOM 1453 C C . PRO A 1 179 ? -6.472 7.485 -2.259 1.00 96.56 179 PRO A C 1
ATOM 1455 O O . PRO A 1 179 ? -7.539 6.986 -1.892 1.00 96.56 179 PRO A O 1
ATOM 1458 N N . VAL A 1 180 ? -6.057 8.670 -1.790 1.00 92.75 180 VAL A N 1
ATOM 1459 C CA . VAL A 1 180 ? -6.759 9.394 -0.704 1.00 92.75 180 VAL A CA 1
ATOM 1460 C C . VAL A 1 180 ? -8.253 9.591 -0.989 1.00 92.75 180 VAL A C 1
ATOM 1462 O O . VAL A 1 180 ? -9.072 9.494 -0.075 1.00 92.75 180 VAL A O 1
ATOM 1465 N N . SER A 1 181 ? -8.626 9.870 -2.241 1.00 90.50 181 SER A N 1
ATOM 1466 C CA . SER A 1 181 ? -10.029 10.037 -2.642 1.00 90.50 181 SER A CA 1
ATOM 1467 C C . SER A 1 181 ? -10.857 8.778 -2.393 1.00 90.50 181 SER A C 1
ATOM 1469 O O . SER A 1 181 ? -11.967 8.867 -1.882 1.00 90.50 181 SER A O 1
ATOM 1471 N N . GLU A 1 182 ? -10.299 7.610 -2.697 1.00 92.88 182 GLU A N 1
ATOM 1472 C CA . GLU A 1 182 ? -10.981 6.324 -2.553 1.00 92.88 182 GLU A CA 1
ATOM 1473 C C . GLU A 1 182 ? -11.052 5.882 -1.105 1.00 92.88 182 GLU A C 1
ATOM 1475 O O . GLU A 1 182 ? -12.089 5.395 -0.667 1.00 92.88 182 GLU A O 1
ATOM 1480 N N . TYR A 1 183 ? -9.988 6.130 -0.338 1.00 90.06 183 TYR A N 1
ATOM 1481 C CA . TYR A 1 183 ? -10.011 5.912 1.101 1.00 90.06 183 TYR A CA 1
ATOM 1482 C C . TYR A 1 183 ? -11.130 6.723 1.772 1.00 90.06 183 TYR A C 1
ATOM 1484 O O . TYR A 1 183 ? -11.882 6.193 2.586 1.00 90.06 183 TYR A O 1
ATOM 1492 N N . ARG A 1 184 ? -11.313 7.995 1.388 1.00 86.50 184 ARG A N 1
ATOM 1493 C CA . ARG A 1 184 ? -12.408 8.832 1.911 1.00 86.50 184 ARG A CA 1
ATOM 1494 C C . ARG A 1 184 ? -13.785 8.269 1.569 1.00 86.50 184 ARG A C 1
ATOM 1496 O O . ARG A 1 184 ? -14.631 8.198 2.453 1.00 86.50 184 ARG A O 1
ATOM 1503 N N . THR A 1 185 ? -14.005 7.844 0.328 1.00 86.31 185 THR A N 1
ATOM 1504 C CA . THR A 1 185 ? -15.270 7.210 -0.075 1.00 86.31 185 THR A CA 1
ATOM 1505 C C . THR A 1 185 ? -15.510 5.901 0.684 1.00 86.31 185 THR A C 1
ATOM 1507 O O . THR A 1 185 ? -16.617 5.659 1.160 1.00 86.31 185 THR A O 1
ATOM 1510 N N . ALA A 1 186 ? -14.467 5.087 0.870 1.00 82.62 186 ALA A N 1
ATOM 1511 C CA . ALA A 1 186 ? -14.543 3.838 1.622 1.00 82.62 186 ALA A CA 1
ATOM 1512 C C . ALA A 1 186 ? -14.845 4.049 3.114 1.00 82.62 186 ALA A C 1
ATOM 1514 O O . ALA A 1 186 ? -15.460 3.180 3.719 1.00 82.62 186 ALA A O 1
ATOM 1515 N N . LEU A 1 187 ? -14.456 5.185 3.705 1.00 76.81 187 LEU A N 1
ATOM 1516 C CA . LEU A 1 187 ? -14.826 5.564 5.076 1.00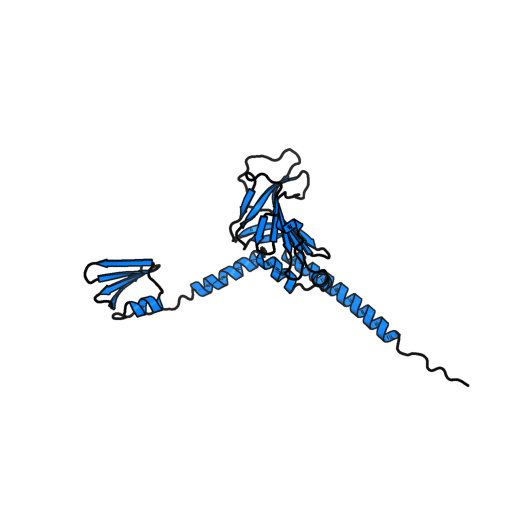 76.81 187 LEU A CA 1
ATOM 1517 C C . LEU A 1 187 ? -16.241 6.149 5.187 1.00 76.81 187 LEU A C 1
ATOM 1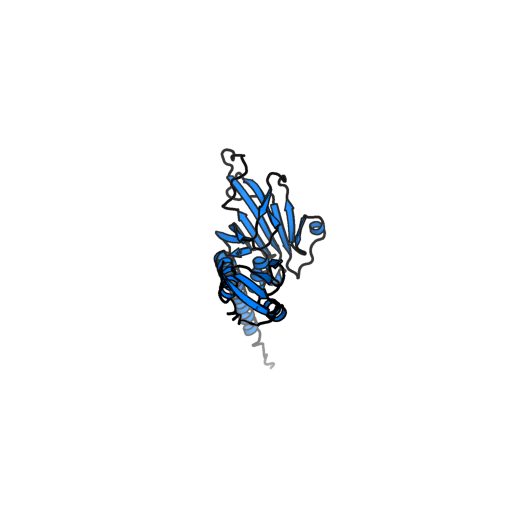519 O O . LEU A 1 187 ? -16.906 5.959 6.206 1.00 76.81 187 LEU A O 1
ATOM 1523 N N . GLN A 1 188 ? -16.717 6.833 4.146 1.00 63.62 188 GLN A N 1
ATOM 1524 C CA . GLN A 1 188 ? -18.070 7.390 4.115 1.00 63.62 188 GLN A CA 1
ATOM 1525 C C . GLN A 1 188 ? -19.142 6.295 4.097 1.00 63.62 188 GLN A C 1
ATOM 1527 O O . GLN A 1 188 ? -20.149 6.442 4.779 1.00 63.62 188 GLN A O 1
ATOM 1532 N N . ALA A 1 189 ? -18.919 5.167 3.415 1.00 60.84 189 ALA A N 1
ATOM 1533 C CA . ALA A 1 189 ? -19.896 4.073 3.374 1.00 60.84 189 ALA A CA 1
ATOM 1534 C C . ALA A 1 189 ? -20.212 3.464 4.771 1.00 60.84 189 ALA A C 1
ATOM 1536 O O . ALA A 1 189 ? -21.390 3.326 5.108 1.00 60.84 189 ALA A O 1
ATOM 1537 N N . PRO A 1 190 ? -19.220 3.172 5.638 1.00 57.75 190 PRO A N 1
ATOM 1538 C CA . PRO A 1 190 ? -19.447 2.808 7.036 1.00 57.75 190 PRO A CA 1
ATOM 1539 C C . PRO A 1 190 ? -20.065 3.923 7.887 1.00 57.75 190 PRO A C 1
ATOM 1541 O O . PRO A 1 190 ? -20.861 3.631 8.776 1.00 57.75 190 PRO A O 1
ATOM 1544 N N . GLU A 1 191 ? -19.717 5.196 7.664 1.00 53.81 191 GLU A N 1
ATOM 1545 C CA . GLU A 1 191 ? -20.319 6.317 8.402 1.00 53.81 191 GLU A CA 1
ATOM 1546 C C . GLU A 1 191 ? -21.785 6.557 8.024 1.00 53.81 191 GLU A C 1
ATOM 1548 O O . GLU A 1 191 ? -22.598 6.850 8.900 1.00 53.81 191 GLU A O 1
ATOM 1553 N N . GLU A 1 192 ? -22.154 6.394 6.754 1.00 53.59 192 GLU A N 1
ATOM 1554 C CA . GLU A 1 192 ? -23.543 6.454 6.291 1.00 53.59 192 GLU A CA 1
ATOM 1555 C C . GLU A 1 192 ? -24.361 5.276 6.830 1.00 53.59 192 GLU A C 1
ATOM 1557 O O . GLU A 1 192 ? -25.482 5.474 7.300 1.00 53.59 192 GLU A O 1
ATOM 1562 N N . GLN A 1 193 ? -23.776 4.075 6.886 1.00 50.38 193 GLN A N 1
ATOM 1563 C CA . GLN A 1 193 ? -24.388 2.921 7.553 1.00 50.38 193 GLN A CA 1
ATOM 1564 C C . GLN A 1 193 ? -24.525 3.116 9.072 1.00 50.38 193 GLN A C 1
ATOM 1566 O O . GLN A 1 193 ? -25.527 2.706 9.647 1.00 50.38 193 GLN A O 1
ATOM 1571 N N . ARG A 1 194 ? -23.570 3.786 9.734 1.00 51.00 194 ARG A N 1
ATOM 1572 C CA . ARG A 1 194 ? -23.668 4.139 11.166 1.00 51.00 194 ARG A CA 1
ATOM 1573 C C . ARG A 1 194 ? -24.678 5.256 11.440 1.00 51.00 194 ARG A C 1
ATOM 1575 O O . ARG A 1 194 ? -25.314 5.244 12.490 1.00 51.00 194 ARG A O 1
ATOM 1582 N N . LYS A 1 195 ? -24.835 6.221 10.527 1.00 50.31 195 LYS A N 1
ATOM 1583 C CA . LYS A 1 195 ? -25.862 7.276 10.616 1.00 50.31 195 LYS A CA 1
ATOM 1584 C C . LYS A 1 195 ? -27.262 6.750 10.318 1.00 50.31 195 LYS A C 1
ATOM 1586 O O . LYS A 1 195 ? -28.227 7.283 10.860 1.00 50.31 195 LYS A O 1
ATOM 1591 N N . ALA A 1 196 ? -27.376 5.674 9.547 1.00 48.94 196 ALA A N 1
ATOM 1592 C CA . ALA A 1 196 ? -28.566 4.838 9.498 1.00 48.94 196 ALA A CA 1
ATOM 1593 C C . ALA A 1 196 ? -28.635 3.920 10.735 1.00 48.94 196 ALA A C 1
ATOM 1595 O O . ALA A 1 196 ? -28.751 2.702 10.616 1.00 48.94 196 ALA A O 1
ATOM 1596 N N . ALA A 1 197 ? -28.552 4.492 11.942 1.00 52.88 197 ALA A N 1
ATOM 1597 C CA . ALA A 1 197 ? -28.859 3.742 13.152 1.00 52.88 197 ALA A CA 1
ATOM 1598 C C . ALA A 1 197 ? -30.291 3.189 13.014 1.00 52.88 197 ALA A C 1
ATOM 1600 O O . ALA A 1 197 ? -31.202 3.961 12.685 1.00 52.88 197 ALA A O 1
ATOM 1601 N N . PRO A 1 198 ? -30.528 1.882 13.226 1.00 54.19 198 PRO A N 1
ATOM 1602 C CA . PRO A 1 198 ? -31.884 1.364 13.250 1.00 54.19 198 PRO A CA 1
ATOM 1603 C C . PRO A 1 198 ? -32.658 2.141 14.317 1.00 54.19 198 PRO A C 1
ATOM 1605 O O . PRO A 1 198 ? -32.224 2.248 15.463 1.00 54.19 198 PRO A O 1
ATOM 1608 N N . ARG A 1 199 ? -33.790 2.739 13.937 1.00 60.06 199 ARG A N 1
ATOM 1609 C CA . ARG A 1 199 ? -34.689 3.393 14.889 1.00 60.06 199 ARG A CA 1
ATOM 1610 C C . ARG A 1 199 ? -35.287 2.307 15.782 1.00 60.06 199 ARG A C 1
ATOM 1612 O O . ARG A 1 199 ? -36.277 1.683 15.413 1.00 60.06 199 ARG A O 1
ATOM 1619 N N . ILE A 1 200 ? -34.665 2.067 16.929 1.00 62.97 200 ILE A N 1
ATOM 1620 C CA . ILE A 1 200 ? -35.140 1.109 17.925 1.00 62.97 200 ILE A CA 1
ATOM 1621 C C . ILE A 1 200 ? -36.097 1.852 18.857 1.00 62.97 200 ILE A C 1
ATOM 1623 O O . ILE A 1 200 ? -35.714 2.796 19.544 1.00 62.97 200 ILE A O 1
ATOM 1627 N N . GLU A 1 201 ? -37.368 1.461 18.834 1.00 74.12 201 GLU A N 1
ATOM 1628 C CA . GLU A 1 201 ? -38.405 2.023 19.698 1.00 74.12 201 GLU A CA 1
ATOM 1629 C C . GLU A 1 201 ? -38.490 1.192 20.987 1.00 74.12 201 GLU A C 1
ATOM 1631 O O . GLU A 1 201 ? -39.033 0.089 20.988 1.00 74.12 201 GLU A O 1
ATOM 1636 N N . ILE A 1 202 ? -37.937 1.709 22.088 1.00 77.12 202 ILE A N 1
ATOM 1637 C CA . ILE A 1 202 ? -38.048 1.087 23.415 1.00 77.12 202 ILE A CA 1
ATOM 1638 C C . ILE A 1 202 ? -39.377 1.531 24.027 1.00 77.12 202 ILE A C 1
ATOM 1640 O O . ILE A 1 202 ? -39.589 2.717 24.278 1.00 77.12 202 ILE A O 1
ATOM 1644 N N . ARG A 1 203 ? -40.287 0.583 24.253 1.00 81.62 203 ARG A N 1
ATOM 1645 C CA . ARG A 1 203 ? -41.589 0.842 24.884 1.00 81.62 203 ARG A CA 1
ATOM 1646 C C . ARG A 1 203 ? -41.535 0.476 26.369 1.00 81.62 203 ARG A C 1
ATOM 1648 O O . ARG A 1 203 ? -40.896 -0.523 26.703 1.00 81.62 203 ARG A O 1
ATOM 1655 N N . PRO A 1 204 ? -42.231 1.209 27.256 1.00 85.44 204 PRO A N 1
ATOM 1656 C CA . PRO A 1 204 ? -42.370 0.796 28.648 1.00 85.44 204 PRO A CA 1
ATOM 1657 C C . PRO A 1 204 ? -42.923 -0.633 28.750 1.00 85.44 204 PRO A C 1
ATOM 1659 O O . PRO A 1 204 ? -43.874 -0.989 28.052 1.00 85.44 204 PRO A O 1
ATOM 1662 N N . GLY A 1 205 ? -42.329 -1.450 29.616 1.00 84.38 205 GLY A N 1
ATOM 1663 C CA . GLY A 1 205 ? -42.726 -2.833 29.871 1.00 84.38 205 GLY A CA 1
ATOM 1664 C C . GLY A 1 205 ? -42.007 -3.901 29.041 1.00 84.38 205 GLY A C 1
ATOM 1665 O O . GLY A 1 205 ? -42.247 -5.081 29.298 1.00 84.38 205 GLY A O 1
ATOM 1666 N N . ILE A 1 206 ? -41.147 -3.521 28.084 1.00 90.00 206 ILE A N 1
ATOM 1667 C CA . ILE A 1 206 ? -40.318 -4.467 27.318 1.00 90.00 206 ILE A CA 1
ATOM 1668 C C . ILE A 1 206 ? -39.310 -5.168 28.243 1.00 90.00 206 ILE A C 1
ATOM 1670 O O . ILE A 1 206 ? -38.827 -4.567 29.208 1.00 90.00 206 ILE A O 1
ATOM 1674 N N . SER A 1 207 ? -39.021 -6.441 27.984 1.00 91.69 207 SER A N 1
ATOM 1675 C CA . SER A 1 207 ? -38.147 -7.239 28.852 1.00 91.69 207 SER A CA 1
ATOM 1676 C C . SER A 1 207 ? -36.666 -6.903 28.665 1.00 91.69 207 SER A C 1
ATOM 1678 O O . SER A 1 207 ? -36.242 -6.464 27.593 1.00 91.69 207 SER A O 1
ATOM 1680 N N . GLN A 1 208 ? -35.851 -7.160 29.691 1.00 89.44 208 GLN A N 1
ATOM 1681 C CA . GLN A 1 208 ? -34.395 -7.020 29.600 1.00 89.44 208 GLN A CA 1
ATOM 1682 C C . GLN A 1 208 ? -33.796 -7.792 28.411 1.00 89.44 208 GLN A C 1
ATOM 1684 O O . GLN A 1 208 ? -32.938 -7.262 27.706 1.00 89.44 208 GLN A O 1
ATOM 1689 N N . GLU A 1 209 ? -34.242 -9.026 28.171 1.00 89.50 209 GLU A N 1
ATOM 1690 C CA . GLU A 1 209 ? -33.736 -9.854 27.070 1.00 89.50 209 GLU A CA 1
ATOM 1691 C C . GLU A 1 209 ? -34.054 -9.249 25.703 1.00 89.50 209 GLU A C 1
ATOM 1693 O O . GLU A 1 209 ? -33.192 -9.214 24.830 1.00 89.50 209 GLU A O 1
ATOM 1698 N N . GLU A 1 210 ? -35.258 -8.712 25.511 1.00 86.75 210 GLU A N 1
ATOM 1699 C CA . GLU A 1 210 ? -35.634 -8.034 24.267 1.00 86.75 210 GLU A CA 1
ATOM 1700 C C . GLU A 1 210 ? -34.817 -6.758 24.038 1.00 86.75 210 GLU A C 1
ATOM 1702 O O . GLU A 1 210 ? -34.431 -6.474 22.904 1.00 86.75 210 GLU A O 1
ATOM 1707 N N . ILE A 1 211 ? -34.492 -6.019 25.103 1.00 88.06 211 ILE A N 1
ATOM 1708 C CA . ILE A 1 211 ? -33.612 -4.846 25.026 1.00 88.06 211 ILE A CA 1
ATOM 1709 C C . ILE A 1 211 ? -32.204 -5.264 24.600 1.00 88.06 211 ILE A C 1
ATOM 1711 O O . ILE A 1 211 ? -31.637 -4.648 23.701 1.00 88.06 211 ILE A O 1
ATOM 1715 N N . ILE A 1 212 ? -31.657 -6.323 25.202 1.00 88.88 212 ILE A N 1
ATOM 1716 C CA . ILE A 1 212 ? -30.327 -6.845 24.860 1.00 88.88 212 ILE A CA 1
ATOM 1717 C C . ILE A 1 212 ? -30.312 -7.405 23.431 1.00 88.88 212 ILE A C 1
ATOM 1719 O O . ILE A 1 212 ? -29.350 -7.199 22.696 1.00 88.88 212 ILE A O 1
ATOM 1723 N N . ASN A 1 213 ? -31.387 -8.060 22.995 1.00 84.81 213 ASN A N 1
ATOM 1724 C CA . ASN A 1 213 ? -31.515 -8.549 21.623 1.00 84.81 213 ASN A CA 1
ATOM 1725 C C . ASN A 1 213 ? -31.591 -7.402 20.603 1.00 84.81 213 ASN A C 1
ATOM 1727 O O . ASN A 1 213 ? -31.094 -7.547 19.488 1.00 84.81 213 ASN A O 1
ATOM 1731 N N . ALA A 1 214 ? -32.195 -6.268 20.969 1.00 83.12 214 ALA A N 1
ATOM 1732 C CA . ALA A 1 214 ? -32.332 -5.113 20.087 1.00 83.12 214 ALA A CA 1
ATOM 1733 C C . ALA A 1 214 ? -31.082 -4.215 20.057 1.00 83.12 214 ALA A C 1
ATOM 1735 O O . ALA A 1 214 ? -30.683 -3.760 18.987 1.00 83.12 214 ALA A O 1
ATOM 1736 N N . LEU A 1 215 ? -30.471 -3.944 21.215 1.00 82.25 215 LEU A N 1
ATOM 1737 C CA . LEU A 1 215 ? -29.361 -2.991 21.372 1.00 82.25 215 LEU A CA 1
ATOM 1738 C C . LEU A 1 215 ? -27.984 -3.659 21.481 1.00 82.25 215 LEU A C 1
ATOM 1740 O O . LEU A 1 215 ? -26.964 -2.971 21.445 1.00 82.25 215 LEU A O 1
ATOM 1744 N N . GLY A 1 216 ? -27.942 -4.984 21.612 1.00 85.31 216 GLY A N 1
ATOM 1745 C CA . GLY A 1 216 ? -26.743 -5.715 22.002 1.00 85.31 216 GLY A CA 1
ATOM 1746 C C . GLY A 1 216 ? -26.505 -5.676 23.518 1.00 85.31 216 GLY A C 1
ATOM 1747 O O . GLY A 1 216 ? -27.343 -5.199 24.281 1.00 85.31 216 GLY A O 1
ATOM 1748 N N . PRO A 1 217 ? -25.363 -6.199 23.992 1.00 88.19 217 PRO A N 1
ATOM 1749 C CA . PRO A 1 217 ? -25.028 -6.173 25.410 1.00 88.19 217 PRO A CA 1
ATOM 1750 C C . PRO A 1 217 ? -24.721 -4.740 25.893 1.00 88.19 217 PRO A C 1
ATOM 1752 O O . PRO A 1 217 ? -24.063 -3.978 25.178 1.00 88.19 217 PRO A O 1
ATOM 1755 N N . PRO A 1 218 ? -25.143 -4.364 27.114 1.00 90.19 218 PRO A N 1
ATOM 1756 C CA . PRO A 1 218 ? -24.844 -3.054 27.688 1.00 90.19 218 PRO A CA 1
ATOM 1757 C C . PRO A 1 218 ? -23.351 -2.902 28.008 1.00 90.19 218 PRO A C 1
ATOM 1759 O O . PRO A 1 218 ? -22.665 -3.874 28.326 1.00 90.19 218 PRO A O 1
ATOM 1762 N N . GLN A 1 219 ? -22.852 -1.662 28.002 1.00 89.25 219 GLN A N 1
ATOM 1763 C CA . GLN A 1 219 ? -21.480 -1.349 28.431 1.00 89.25 219 GLN A CA 1
ATOM 1764 C C . GLN A 1 219 ? -21.294 -1.579 29.930 1.00 89.25 219 GLN A C 1
ATOM 1766 O O . GLN A 1 219 ? -20.221 -1.970 30.387 1.00 89.25 219 GLN A O 1
ATOM 1771 N N . GLN A 1 220 ? -22.347 -1.305 30.698 1.00 90.00 220 GLN A N 1
ATOM 1772 C CA . GLN A 1 220 ? -22.355 -1.455 32.141 1.00 90.00 220 GLN A CA 1
ATOM 1773 C C . GLN A 1 220 ? -23.774 -1.745 32.622 1.00 90.00 220 GLN A C 1
ATOM 1775 O O . GLN A 1 220 ? -24.735 -1.146 32.146 1.00 90.00 220 GLN A O 1
ATOM 1780 N N . THR A 1 221 ? -23.890 -2.654 33.587 1.00 93.25 221 THR A N 1
ATOM 1781 C CA . THR A 1 221 ? -25.141 -2.945 34.293 1.00 93.25 221 THR A CA 1
ATOM 1782 C C . THR A 1 221 ? -24.980 -2.562 35.758 1.00 93.25 221 THR A C 1
ATOM 1784 O O . THR A 1 221 ? -24.015 -2.979 36.399 1.00 93.25 221 THR A O 1
ATOM 1787 N N . VAL A 1 222 ? -25.907 -1.766 36.285 1.00 91.94 222 VAL A N 1
ATOM 1788 C CA . VAL A 1 222 ? -25.939 -1.348 37.693 1.00 91.94 222 VAL A CA 1
ATOM 1789 C C . VAL A 1 222 ? -27.211 -1.888 38.332 1.00 91.94 222 VAL A C 1
ATOM 1791 O O . VAL A 1 222 ? -28.300 -1.610 37.847 1.00 91.94 222 VAL A O 1
ATOM 1794 N N . VAL A 1 223 ? -27.088 -2.634 39.428 1.00 91.50 223 VAL A N 1
ATOM 1795 C CA . VAL A 1 223 ? -28.237 -3.171 40.173 1.00 91.50 223 VAL A CA 1
ATOM 1796 C C . VAL A 1 223 ? -28.341 -2.453 41.515 1.00 91.50 223 VAL A C 1
ATOM 1798 O O . VAL A 1 223 ? -27.378 -2.419 42.281 1.00 91.50 223 VAL A O 1
ATOM 1801 N N . PHE A 1 224 ? -29.507 -1.875 41.805 1.00 86.19 224 PHE A N 1
ATOM 1802 C CA . PHE A 1 224 ? -29.799 -1.170 43.051 1.00 86.19 224 PHE A CA 1
ATOM 1803 C C . PHE A 1 224 ? -31.199 -1.528 43.568 1.00 86.19 224 PHE A C 1
ATOM 1805 O O . PHE A 1 224 ? -32.219 -1.001 43.119 1.00 86.19 224 PHE A O 1
ATOM 1812 N N . GLY A 1 225 ? -31.258 -2.430 44.551 1.00 89.62 225 GLY A N 1
ATOM 1813 C CA . GLY A 1 225 ? -32.525 -2.934 45.082 1.00 89.62 225 GLY A CA 1
ATOM 1814 C C . GLY A 1 225 ? -33.313 -3.686 44.007 1.00 89.62 225 GLY A C 1
ATOM 1815 O O . GLY A 1 225 ? -32.826 -4.680 43.482 1.00 89.62 225 GLY A O 1
ATOM 1816 N N . LYS A 1 226 ? -34.521 -3.208 43.687 1.00 87.75 226 LYS A N 1
ATOM 1817 C CA . LYS A 1 226 ? -35.369 -3.754 42.610 1.00 87.75 226 LYS A CA 1
ATOM 1818 C C . LYS A 1 226 ? -35.097 -3.144 41.233 1.00 87.75 226 LYS A C 1
ATOM 1820 O O . LYS A 1 226 ? -35.711 -3.558 40.255 1.00 87.75 226 LYS A O 1
ATOM 1825 N N . LYS A 1 227 ? -34.228 -2.132 41.170 1.00 91.88 227 LYS A N 1
ATOM 1826 C CA . LYS A 1 227 ? -33.916 -1.425 39.934 1.00 91.88 227 LYS A CA 1
ATOM 1827 C C . LYS A 1 227 ? -32.647 -1.964 39.302 1.00 91.88 227 LYS A C 1
ATOM 1829 O O . LYS A 1 227 ? -31.638 -2.144 39.986 1.00 91.88 227 LYS A O 1
ATOM 1834 N N . THR A 1 228 ? -32.686 -2.112 37.989 1.00 93.75 228 THR A N 1
ATOM 1835 C CA . THR A 1 228 ? -31.527 -2.424 37.154 1.00 93.75 228 THR A CA 1
ATOM 1836 C C . THR A 1 228 ? -31.365 -1.306 36.134 1.00 93.75 228 THR A C 1
ATOM 1838 O O . THR A 1 228 ? -32.338 -0.886 35.522 1.00 93.75 228 THR A O 1
ATOM 1841 N N . ILE A 1 229 ? -30.154 -0.790 35.955 1.00 93.62 229 ILE A N 1
ATOM 1842 C CA . ILE A 1 229 ? -29.842 0.248 34.970 1.00 93.62 229 ILE A CA 1
ATOM 1843 C C . ILE A 1 229 ? -28.868 -0.344 33.958 1.00 93.62 229 ILE A C 1
ATOM 1845 O O . ILE A 1 229 ? -27.781 -0.793 34.331 1.00 93.62 229 ILE A O 1
ATOM 1849 N N . LEU A 1 230 ? -29.260 -0.341 32.686 1.00 93.62 230 LEU A N 1
ATOM 1850 C CA . LEU A 1 230 ? -28.425 -0.762 31.564 1.00 93.62 230 LEU A CA 1
ATOM 1851 C C . LEU A 1 230 ? -27.890 0.480 30.854 1.00 93.62 230 LEU A C 1
ATOM 1853 O O . LEU A 1 230 ? -28.660 1.259 30.292 1.00 93.62 230 LEU A O 1
ATOM 1857 N N . ASN A 1 231 ? -26.572 0.654 30.864 1.00 91.25 231 ASN A N 1
ATOM 1858 C CA . ASN A 1 231 ? -25.913 1.777 30.208 1.00 91.25 231 ASN A CA 1
ATOM 1859 C C . ASN A 1 231 ? -25.445 1.373 28.808 1.00 91.25 231 ASN A C 1
ATOM 1861 O O . ASN A 1 231 ? -24.684 0.414 28.643 1.00 91.25 231 ASN A O 1
ATOM 1865 N N . TYR A 1 232 ? -25.871 2.144 27.814 1.00 87.25 232 TYR A N 1
ATOM 1866 C CA . TYR A 1 232 ? -25.492 2.021 26.410 1.00 87.25 232 TYR A CA 1
ATOM 1867 C C . TYR A 1 232 ? -24.816 3.320 25.943 1.00 87.25 232 TYR A C 1
ATOM 1869 O O . TYR A 1 232 ? -24.919 4.352 26.611 1.00 87.25 232 TYR A O 1
ATOM 1877 N N . PRO A 1 233 ? -24.128 3.325 24.789 1.00 82.56 233 PRO A N 1
ATOM 1878 C CA . PRO A 1 233 ? -23.628 4.569 24.215 1.00 82.56 233 PRO A CA 1
ATOM 1879 C C . PRO A 1 233 ? -24.766 5.592 24.030 1.00 82.56 233 PRO A C 1
ATOM 1881 O O . PRO A 1 233 ? -25.671 5.378 23.227 1.00 82.56 233 PRO A O 1
ATOM 1884 N N . GLY A 1 234 ? -24.721 6.705 24.768 1.00 82.31 234 GLY A N 1
ATOM 1885 C CA . GLY A 1 234 ? -25.649 7.835 24.619 1.00 82.31 234 GLY A CA 1
ATOM 1886 C C . GLY A 1 234 ? -27.022 7.694 25.289 1.00 82.31 234 GLY A C 1
ATOM 1887 O O . GLY A 1 234 ? -27.760 8.676 25.320 1.00 82.31 234 GLY A O 1
ATOM 1888 N N . ILE A 1 235 ? -27.367 6.531 25.857 1.00 89.38 235 ILE A N 1
ATOM 1889 C CA . ILE A 1 235 ? -28.613 6.332 26.615 1.00 89.38 235 ILE A CA 1
ATOM 1890 C C . ILE A 1 235 ? -28.410 5.408 27.823 1.00 89.38 235 ILE A C 1
ATOM 1892 O O . ILE A 1 235 ? -27.545 4.533 27.822 1.00 89.38 235 ILE A O 1
ATOM 1896 N N . SER A 1 236 ? -29.287 5.528 28.812 1.00 91.50 236 SER A N 1
ATOM 1897 C CA . SER A 1 236 ? -29.457 4.561 29.898 1.00 91.50 236 SER A CA 1
ATOM 1898 C C . SER A 1 236 ? -30.912 4.106 29.968 1.00 91.50 236 SER A C 1
ATOM 1900 O O . SER A 1 236 ? -31.834 4.906 29.797 1.00 91.50 236 SER A O 1
ATOM 1902 N N . VAL A 1 237 ? -31.115 2.808 30.182 1.00 92.06 237 VAL A N 1
ATOM 1903 C CA . VAL A 1 237 ? -32.439 2.187 30.312 1.00 92.06 237 VAL A CA 1
ATOM 1904 C C . VAL A 1 237 ? -32.612 1.740 31.755 1.00 92.06 237 VAL A C 1
ATOM 1906 O O . VAL A 1 237 ? -31.812 0.945 32.251 1.00 92.06 237 VAL A O 1
ATOM 1909 N N . GLU A 1 238 ? -33.640 2.246 32.428 1.00 93.62 238 GLU A N 1
ATOM 1910 C CA . GLU A 1 238 ? -34.012 1.800 33.770 1.00 93.62 238 GLU A CA 1
ATOM 1911 C C . GLU A 1 238 ? -35.034 0.669 33.676 1.00 93.62 238 GLU A C 1
ATOM 1913 O O . GLU A 1 238 ? -36.000 0.739 32.912 1.00 93.62 238 GLU A O 1
ATOM 1918 N N . LEU A 1 239 ? -34.821 -0.370 34.475 1.00 93.88 239 LEU A N 1
ATOM 1919 C CA . LEU A 1 239 ? -35.710 -1.506 34.627 1.00 93.88 239 LEU A CA 1
ATOM 1920 C C . LEU A 1 239 ? -36.122 -1.658 36.084 1.00 93.88 239 LEU A C 1
ATOM 1922 O O . LEU A 1 239 ? -35.333 -1.409 36.997 1.00 93.88 239 LEU A O 1
ATOM 1926 N N . GLU A 1 240 ? -37.344 -2.126 36.285 1.00 93.25 240 GLU A N 1
ATOM 1927 C CA . GLU A 1 240 ? -37.858 -2.598 37.567 1.00 93.25 240 GLU A CA 1
ATOM 1928 C C . GLU A 1 240 ? -38.568 -3.933 37.321 1.00 93.25 240 GLU A C 1
ATOM 1930 O O . GLU A 1 240 ? -39.310 -4.060 36.346 1.00 93.25 240 GLU A O 1
ATOM 1935 N N . ASP A 1 241 ? -38.282 -4.946 38.147 1.00 88.81 241 ASP A N 1
ATOM 1936 C CA . ASP A 1 241 ? -38.760 -6.326 37.949 1.00 88.81 241 ASP A CA 1
ATOM 1937 C C . ASP A 1 241 ? -38.509 -6.847 36.504 1.00 88.81 241 ASP A C 1
ATOM 1939 O O . ASP A 1 241 ? -39.397 -7.396 35.848 1.00 88.81 241 ASP A O 1
ATOM 1943 N N . ASP A 1 242 ? -37.290 -6.622 35.993 1.00 87.50 242 ASP A N 1
ATOM 1944 C CA . ASP A 1 242 ? -36.794 -7.004 34.653 1.00 87.50 242 ASP A CA 1
ATOM 1945 C C . ASP A 1 242 ? -37.556 -6.414 33.451 1.00 87.50 242 ASP A C 1
ATOM 1947 O O . ASP A 1 242 ? -37.426 -6.889 32.314 1.00 87.50 242 ASP A O 1
ATOM 1951 N N . ARG A 1 243 ? -38.319 -5.336 33.669 1.00 91.38 243 ARG A N 1
ATOM 1952 C CA . ARG A 1 243 ? -39.046 -4.614 32.617 1.00 91.38 243 ARG A CA 1
ATOM 1953 C C . ARG A 1 243 ? -38.653 -3.149 32.546 1.00 91.38 243 ARG A C 1
ATOM 1955 O O . ARG A 1 243 ? -38.539 -2.488 33.573 1.00 91.38 243 ARG A O 1
ATOM 1962 N N . ALA A 1 244 ? -38.502 -2.631 31.329 1.00 90.69 244 ALA A N 1
ATOM 1963 C CA . ALA A 1 244 ? -38.139 -1.237 31.100 1.00 90.69 244 ALA A CA 1
ATOM 1964 C C . ALA A 1 244 ? -39.207 -0.283 31.641 1.00 90.69 244 ALA A C 1
ATOM 1966 O O . ALA A 1 244 ? -40.383 -0.389 31.285 1.00 90.69 244 ALA A O 1
ATOM 1967 N N . THR A 1 245 ? -38.799 0.675 32.459 1.00 91.69 245 THR A N 1
ATOM 1968 C CA . THR A 1 245 ? -39.682 1.701 33.021 1.00 91.69 245 THR A CA 1
ATOM 1969 C C . THR A 1 245 ? -39.359 3.089 32.490 1.00 91.69 245 THR A C 1
ATOM 1971 O O . THR A 1 245 ? -40.280 3.888 32.326 1.00 91.69 245 THR A O 1
ATOM 1974 N N . ASP A 1 246 ? -38.092 3.365 32.170 1.00 89.12 246 ASP A N 1
ATOM 1975 C CA . ASP A 1 246 ? -37.651 4.674 31.689 1.00 89.12 246 ASP A CA 1
ATOM 1976 C C . ASP A 1 246 ? -36.419 4.575 30.773 1.00 89.12 246 ASP A C 1
ATOM 1978 O O . ASP A 1 246 ? -35.645 3.614 30.838 1.00 89.12 246 ASP A O 1
ATOM 1982 N N . VAL A 1 247 ? -36.230 5.588 29.924 1.00 89.06 247 VAL A N 1
ATOM 1983 C CA . VAL A 1 247 ? -35.050 5.750 29.064 1.00 89.06 247 VAL A CA 1
ATOM 1984 C C . VAL A 1 247 ? -34.561 7.189 29.149 1.00 89.06 247 VAL A C 1
ATOM 1986 O O . VAL A 1 247 ? -35.290 8.128 28.835 1.00 89.06 247 VAL A O 1
ATOM 1989 N N . LYS A 1 248 ? -33.290 7.363 29.511 1.00 87.75 248 LYS A N 1
ATOM 1990 C CA . LYS A 1 248 ? -32.643 8.673 29.624 1.00 87.75 248 LYS A CA 1
ATOM 1991 C C . LYS A 1 248 ? -31.548 8.807 28.582 1.00 87.75 248 LYS A C 1
ATOM 1993 O O . LYS A 1 248 ? -30.670 7.953 28.502 1.00 87.75 248 LYS A O 1
ATOM 1998 N N . ALA A 1 249 ? -31.587 9.884 27.805 1.00 81.44 249 ALA A N 1
ATOM 1999 C CA . ALA A 1 249 ? -30.488 10.262 26.922 1.00 81.44 249 ALA A CA 1
ATOM 2000 C C . ALA A 1 249 ? -29.413 11.025 27.712 1.00 81.44 249 ALA A C 1
ATOM 2002 O O . ALA A 1 249 ? -29.749 11.794 28.618 1.00 81.44 249 ALA A O 1
ATOM 2003 N N . HIS A 1 250 ? -28.145 10.783 27.380 1.00 67.06 250 HIS A N 1
ATOM 2004 C CA . HIS A 1 250 ? -26.982 11.456 27.965 1.00 67.06 250 HIS A CA 1
ATOM 2005 C C . HIS A 1 250 ? -26.556 12.682 27.157 1.00 67.06 250 HIS A C 1
ATOM 2007 O O . HIS A 1 250 ? -26.681 12.644 25.912 1.00 67.06 250 HIS A O 1
#